Protein AF-A0A3B9H598-F1 (afdb_monomer_lite)

Radius of gyration: 18.14 Å; chains: 1; bounding box: 40×31×47 Å

Sequence (192 aa):
MNNDGSGLLKYKLNLSKSKTKLSSIMLMDSIRGFAVPDQDEIHEKLVDLKLHLQDQEGLSDVVVKENWGEYIFEVSLHFDNIESVNHGFESVMSKDQFAKGLFFTPFESSGDRFVRNYVHQDYSSIQGWDRNFTEVFSDSKFTAVYKFGRLVDSQTNPKYLISKNRKAVMFKSSFLDLIKKEATLQNSIVLQ

Foldseek 3Di:
DEPQQKDKDKDKDFPLVCLVVVVVLLVDQDDPPHGDDHPVRVVVVVVVLQVLLCPQPQKHDWDWDADNVRRMIMTMIIGSHVVSVLVSLCSVQVVDPVSNVVRDRQWDDDDQKIKGDDDQDQCVVVCVVDPPVCVSQVPAKDKDKDFYNFAWDDKDDPQWDQDPRRRMIMHMDRVVCSNVVVDTPTMMTGTD

Secondary structure (DSSP, 8-state):
--TTS-EEEEEEEE-GGGHHHHHHHTTSSEETTEEPP-HHHHHHHHHHHHHHHHTSTTEEEEEEEEETTTTEEEEEEEESSHHHHHHHHHHHHTTSHHHHHH----EEEETTEEEE--PPP--HHHHTT-TTHHHHHTT-EEEEEEE-SSPEEEES-TTSEEPTTSSEEEEEEEHHHHHTTS----EEEEE-

Structure (mmCIF, N/CA/C/O backbone):
data_AF-A0A3B9H598-F1
#
_entry.id   AF-A0A3B9H598-F1
#
loop_
_atom_site.group_PDB
_atom_site.id
_atom_site.type_symbol
_atom_site.label_atom_id
_atom_site.label_alt_id
_atom_site.label_comp_id
_atom_site.label_asym_id
_atom_site.label_entity_id
_atom_site.label_seq_id
_atom_site.pdbx_PDB_ins_code
_atom_site.Cartn_x
_atom_site.Cartn_y
_atom_site.Cartn_z
_atom_site.occupancy
_atom_site.B_iso_or_equiv
_atom_site.auth_seq_id
_atom_site.auth_comp_id
_atom_site.auth_asym_id
_atom_site.auth_atom_id
_atom_site.pdbx_PDB_model_num
ATOM 1 N N . MET A 1 1 ? 4.062 -7.390 -11.281 1.00 94.25 1 MET A N 1
ATOM 2 C CA . MET A 1 1 ? 3.741 -6.999 -12.657 1.00 94.25 1 MET A CA 1
ATOM 3 C C . MET A 1 1 ? 4.400 -7.989 -13.594 1.00 94.25 1 MET A C 1
ATOM 5 O O . MET A 1 1 ? 5.609 -8.213 -13.504 1.00 94.25 1 MET A O 1
ATOM 9 N N . ASN A 1 2 ? 3.579 -8.646 -14.390 1.00 96.62 2 ASN A N 1
ATOM 10 C CA . ASN A 1 2 ? 3.959 -9.545 -15.461 1.00 96.62 2 ASN A CA 1
ATOM 11 C C . ASN A 1 2 ? 4.416 -8.727 -16.678 1.00 96.62 2 ASN A C 1
ATOM 13 O O . ASN A 1 2 ? 4.362 -7.497 -16.672 1.00 96.62 2 ASN A O 1
ATOM 17 N N . ASN A 1 3 ? 4.913 -9.407 -17.709 1.00 94.50 3 ASN A N 1
ATOM 18 C CA . ASN A 1 3 ? 5.444 -8.738 -18.900 1.00 94.50 3 ASN A CA 1
ATOM 19 C C . ASN A 1 3 ? 4.344 -8.128 -19.782 1.00 94.50 3 ASN A C 1
ATOM 21 O O . ASN A 1 3 ? 4.633 -7.228 -20.560 1.00 94.50 3 ASN A O 1
ATOM 25 N N . ASP A 1 4 ? 3.111 -8.614 -19.651 1.00 94.56 4 ASP A N 1
ATOM 26 C CA . ASP A 1 4 ? 1.913 -8.098 -20.323 1.00 94.56 4 ASP A CA 1
ATOM 27 C C . ASP A 1 4 ? 1.277 -6.900 -19.593 1.00 94.56 4 ASP A C 1
ATOM 29 O O . ASP A 1 4 ? 0.272 -6.373 -20.051 1.00 94.56 4 ASP A O 1
ATOM 33 N N . GLY A 1 5 ? 1.860 -6.458 -18.472 1.00 94.75 5 GLY A N 1
ATOM 34 C CA . GLY A 1 5 ? 1.334 -5.371 -17.643 1.00 94.75 5 GLY A CA 1
ATOM 35 C C . GLY A 1 5 ? 0.426 -5.831 -16.501 1.00 94.75 5 GLY A C 1
ATOM 36 O O . GLY A 1 5 ? 0.268 -5.082 -15.537 1.00 94.75 5 GLY A O 1
ATOM 37 N N . SER A 1 6 ? -0.068 -7.070 -16.528 1.00 98.06 6 SER A N 1
ATOM 38 C CA . SER A 1 6 ? -0.966 -7.603 -15.498 1.00 98.06 6 SER A CA 1
ATOM 39 C C . SER A 1 6 ? -0.250 -7.883 -14.177 1.00 98.06 6 SER A C 1
ATOM 41 O O . SER A 1 6 ? 0.985 -7.860 -14.065 1.00 98.06 6 SER A O 1
ATOM 43 N N . GLY A 1 7 ? -0.994 -8.185 -13.119 1.00 98.19 7 GLY A N 1
ATOM 44 C CA . GLY A 1 7 ? -0.381 -8.612 -11.873 1.00 98.19 7 GLY A CA 1
ATOM 45 C C . GLY A 1 7 ? -1.331 -8.778 -10.703 1.00 98.19 7 GLY A C 1
ATOM 46 O O . GLY A 1 7 ? -2.535 -8.919 -10.850 1.00 98.19 7 GLY A O 1
ATOM 47 N N . LEU A 1 8 ? -0.727 -8.798 -9.515 1.00 98.44 8 LEU A N 1
ATOM 48 C CA . LEU A 1 8 ? -1.396 -8.967 -8.233 1.00 98.44 8 LEU A CA 1
ATOM 49 C C . LEU A 1 8 ? -0.945 -7.850 -7.298 1.00 98.44 8 LEU A C 1
ATOM 51 O O . LEU A 1 8 ? 0.251 -7.720 -7.009 1.00 98.44 8 LEU A O 1
ATOM 55 N N . LEU A 1 9 ? -1.902 -7.071 -6.807 1.00 98.38 9 LEU A N 1
ATOM 56 C CA . LEU A 1 9 ? -1.697 -6.103 -5.740 1.00 98.38 9 LEU A CA 1
ATOM 57 C C . LEU A 1 9 ? -2.041 -6.757 -4.401 1.00 98.38 9 LEU A C 1
ATOM 59 O O . LEU A 1 9 ? -3.025 -7.484 -4.284 1.00 98.38 9 LEU A O 1
ATOM 63 N N . LYS A 1 10 ? -1.229 -6.486 -3.376 1.00 98.44 10 LYS A N 1
ATOM 64 C CA . LYS A 1 10 ? -1.532 -6.840 -1.986 1.00 98.44 10 LYS A CA 1
ATOM 65 C C . LYS A 1 10 ? -1.263 -5.646 -1.089 1.00 98.44 10 LYS A C 1
ATOM 67 O O . LYS A 1 10 ? -0.136 -5.152 -1.045 1.00 98.44 10 LYS A O 1
ATOM 72 N N . TYR A 1 11 ? -2.279 -5.232 -0.353 1.00 97.62 11 TYR A N 1
ATOM 73 C CA . TYR A 1 11 ? -2.187 -4.253 0.712 1.00 97.62 11 TYR A CA 1
ATOM 74 C C . TYR A 1 11 ? -2.444 -4.938 2.050 1.00 97.62 11 TYR A C 1
ATOM 76 O O . TYR A 1 11 ? -3.313 -5.800 2.161 1.00 97.62 11 TYR A O 1
ATOM 84 N N . LYS A 1 12 ? -1.670 -4.561 3.064 1.00 98.25 12 LYS A N 1
ATOM 85 C CA . LYS A 1 12 ? -1.791 -5.099 4.414 1.00 98.25 12 LYS A CA 1
ATOM 86 C C . LYS A 1 12 ? -1.661 -3.975 5.424 1.00 98.25 12 LYS A C 1
ATOM 88 O O . LYS A 1 12 ? -0.610 -3.339 5.505 1.00 98.25 12 LYS A O 1
ATOM 93 N N . LEU A 1 13 ? -2.691 -3.818 6.241 1.00 97.31 13 LEU A N 1
ATOM 94 C CA . LEU A 1 13 ? -2.680 -2.994 7.434 1.00 97.31 13 LEU A CA 1
ATOM 95 C C . LEU A 1 13 ? -2.476 -3.908 8.643 1.00 97.31 13 LEU A C 1
ATOM 97 O O . LEU A 1 13 ? -3.298 -4.773 8.932 1.00 97.31 13 LEU A O 1
ATOM 101 N N . ASN A 1 14 ? -1.345 -3.747 9.327 1.00 97.19 14 ASN A N 1
ATOM 102 C CA . ASN A 1 14 ? -1.029 -4.515 10.524 1.00 97.19 14 ASN A CA 1
ATOM 103 C C . ASN A 1 14 ? -1.032 -3.592 11.741 1.00 97.19 14 ASN A C 1
ATOM 105 O O . ASN A 1 14 ? -0.112 -2.789 11.905 1.00 97.19 14 ASN A O 1
ATOM 109 N N . LEU A 1 15 ? -2.046 -3.741 12.589 1.00 95.88 15 LEU A N 1
ATOM 110 C CA . LEU A 1 15 ? -2.222 -2.963 13.811 1.00 95.88 15 LEU A CA 1
ATOM 111 C C . LEU A 1 15 ? -1.942 -3.794 15.069 1.00 95.88 15 LEU A C 1
ATOM 113 O O . LEU A 1 15 ? -2.275 -3.358 16.169 1.00 95.88 15 LEU A O 1
ATOM 117 N N . SER A 1 16 ? -1.310 -4.966 14.944 1.00 95.31 16 SER A N 1
ATOM 118 C CA . SER A 1 16 ? -1.154 -5.911 16.056 1.00 95.31 16 SER A CA 1
ATOM 119 C C . SER A 1 16 ? -0.414 -5.331 17.266 1.00 95.31 16 SER A C 1
ATOM 121 O O . SER A 1 16 ? -0.730 -5.666 18.404 1.00 95.31 16 SER A O 1
ATOM 123 N N . LYS A 1 17 ? 0.515 -4.386 17.053 1.00 93.50 17 LYS A N 1
ATOM 124 C CA . LYS A 1 17 ? 1.180 -3.641 18.139 1.00 93.50 17 LYS A CA 1
ATOM 125 C C . LYS A 1 17 ? 0.210 -2.814 18.992 1.00 93.50 17 LYS A C 1
ATOM 127 O O . LYS A 1 17 ? 0.478 -2.589 20.166 1.00 93.50 17 LYS A O 1
ATOM 132 N N . SER A 1 18 ? -0.905 -2.384 18.412 1.00 92.38 18 SER A N 1
ATOM 133 C CA . SER A 1 18 ? -1.946 -1.590 19.065 1.00 92.38 18 SER A CA 1
ATOM 134 C C . SER A 1 18 ? -3.138 -2.439 19.515 1.00 92.38 18 SER A C 1
ATOM 136 O O . SER A 1 18 ? -4.110 -1.869 20.005 1.00 92.38 18 SER A O 1
ATOM 138 N N . LYS A 1 19 ? -3.074 -3.776 19.389 1.00 94.56 19 LYS A N 1
ATOM 139 C CA . LYS A 1 19 ? -4.175 -4.718 19.663 1.00 94.56 19 LYS A CA 1
ATOM 140 C C . LYS A 1 19 ? -4.882 -4.432 20.986 1.00 94.56 19 LYS A C 1
ATOM 142 O O . LYS A 1 19 ? -6.069 -4.150 20.975 1.00 94.56 19 LYS A O 1
ATOM 147 N N . THR A 1 20 ? -4.156 -4.414 22.107 1.00 94.19 20 THR A N 1
ATOM 148 C CA . THR A 1 20 ? -4.752 -4.178 23.435 1.00 94.19 20 THR A CA 1
ATOM 149 C C . THR A 1 20 ? -5.486 -2.839 23.509 1.00 94.19 20 THR A C 1
ATOM 151 O O . THR A 1 20 ? -6.605 -2.778 24.008 1.00 94.19 20 THR A O 1
ATOM 154 N N . LYS A 1 21 ? -4.885 -1.769 22.969 1.00 92.19 21 LYS A N 1
ATOM 155 C CA . LYS A 1 21 ? -5.488 -0.429 22.960 1.00 92.19 21 LYS A CA 1
ATOM 156 C C . LYS A 1 21 ? -6.739 -0.387 22.080 1.00 92.19 21 LYS A C 1
ATOM 158 O O . LYS A 1 21 ? -7.742 0.181 22.494 1.00 92.19 21 LYS A O 1
ATOM 163 N N . LEU A 1 22 ? -6.688 -0.993 20.894 1.00 93.44 22 LEU A N 1
ATOM 164 C CA . LEU A 1 22 ? -7.825 -1.062 19.976 1.00 93.44 22 LEU A CA 1
ATOM 165 C C . LEU A 1 22 ? -8.963 -1.893 20.564 1.00 93.44 22 LEU A C 1
ATOM 167 O O . LEU A 1 22 ? -10.102 -1.453 20.510 1.00 93.44 22 LEU A O 1
ATOM 171 N N . SER A 1 23 ? -8.669 -3.024 21.207 1.00 94.50 23 SER A N 1
ATOM 172 C CA . SER A 1 23 ? -9.680 -3.824 21.903 1.00 94.50 23 SER A CA 1
ATOM 173 C C . SER A 1 23 ? -10.386 -3.040 23.001 1.00 94.50 23 SER A C 1
ATOM 175 O O . SER A 1 23 ? -11.600 -3.133 23.109 1.00 94.50 23 SER A O 1
ATOM 177 N N . SER A 1 24 ? -9.667 -2.221 23.775 1.00 94.31 24 SER A N 1
ATOM 178 C CA . SER A 1 24 ? -10.310 -1.335 24.751 1.00 94.31 24 SER A CA 1
ATOM 179 C C . SER A 1 24 ? -11.176 -0.258 24.097 1.00 94.31 24 SER A C 1
ATOM 181 O O . SER A 1 24 ? -12.233 0.050 24.632 1.00 94.31 24 SER A O 1
ATOM 183 N N . ILE A 1 25 ? -10.752 0.308 22.961 1.00 93.19 25 ILE A N 1
ATOM 184 C CA . ILE A 1 25 ? -11.527 1.326 22.232 1.00 93.19 25 ILE A CA 1
ATOM 185 C C . ILE A 1 25 ? -12.817 0.728 21.661 1.00 93.19 25 ILE A C 1
ATOM 187 O O . ILE A 1 25 ? -13.861 1.342 21.819 1.00 93.19 25 ILE A O 1
ATOM 191 N N . MET A 1 26 ? -12.771 -0.477 21.083 1.00 94.50 26 MET A N 1
ATOM 192 C CA . MET A 1 26 ? -13.945 -1.166 20.515 1.00 94.50 26 MET A CA 1
ATOM 193 C C . MET A 1 26 ? -15.032 -1.516 21.551 1.00 94.50 26 MET A C 1
ATOM 195 O O . MET A 1 26 ? -16.122 -1.916 21.167 1.00 94.50 26 MET A O 1
ATOM 199 N N . LEU A 1 27 ? -14.739 -1.409 22.854 1.00 94.19 27 LEU A N 1
ATOM 200 C CA . LEU A 1 27 ? -15.717 -1.588 23.938 1.00 94.19 27 LEU A CA 1
ATOM 201 C C . LEU A 1 27 ? -16.389 -0.271 24.364 1.00 94.19 27 LEU A C 1
ATOM 203 O O . LEU A 1 27 ? -17.232 -0.284 25.258 1.00 94.19 27 LEU A O 1
ATOM 207 N N . MET A 1 28 ? -15.963 0.866 23.812 1.00 95.31 28 MET A N 1
ATOM 208 C CA . MET A 1 28 ? -16.491 2.187 24.146 1.00 95.31 28 MET A CA 1
ATOM 209 C C . MET A 1 28 ? -17.555 2.595 23.133 1.00 95.31 28 MET A C 1
ATOM 211 O O . MET A 1 28 ? -17.357 2.394 21.944 1.00 95.31 28 MET A O 1
ATOM 215 N N . ASP A 1 29 ? -18.606 3.284 23.577 1.00 93.12 29 ASP A N 1
ATOM 216 C CA . ASP A 1 29 ? -19.597 3.857 22.651 1.00 93.12 29 ASP A CA 1
ATOM 217 C C . ASP A 1 29 ? -19.014 5.037 21.851 1.00 93.12 29 ASP A C 1
ATOM 219 O O . ASP A 1 29 ? -19.366 5.280 20.698 1.00 93.12 29 ASP A O 1
ATOM 223 N N . SER A 1 30 ? -18.120 5.818 22.471 1.00 92.56 30 SER A N 1
ATOM 224 C CA . SER A 1 30 ? -17.495 6.975 21.829 1.00 92.56 30 SER A CA 1
ATOM 225 C C . SER A 1 30 ? -16.106 7.298 22.378 1.00 92.56 30 SER A C 1
ATOM 227 O O . SER A 1 30 ? -15.784 7.040 23.539 1.00 92.56 30 SER A O 1
ATOM 229 N N . ILE A 1 31 ? -15.286 7.936 21.543 1.00 87.38 31 ILE A N 1
ATOM 230 C CA . ILE A 1 31 ? -13.983 8.489 21.903 1.00 87.38 31 ILE A CA 1
ATOM 231 C C . ILE A 1 31 ? -13.889 9.938 21.418 1.00 87.38 31 ILE A C 1
ATOM 233 O O . ILE A 1 31 ? -14.047 10.235 20.238 1.00 87.38 31 ILE A O 1
ATOM 237 N N . ARG A 1 32 ? -13.644 10.875 22.346 1.00 83.00 32 ARG A N 1
ATOM 238 C CA . ARG A 1 32 ? -13.538 12.324 22.059 1.00 83.00 32 ARG A CA 1
ATOM 239 C C . ARG A 1 32 ? -14.736 12.890 21.267 1.00 83.00 32 ARG A C 1
ATOM 241 O O . ARG A 1 32 ? -14.561 13.783 20.447 1.00 83.00 32 ARG A O 1
ATOM 248 N N . GLY A 1 33 ? -15.941 12.380 21.534 1.00 83.06 33 GLY A N 1
ATOM 249 C CA . GLY A 1 33 ? -17.181 12.823 20.885 1.00 83.06 33 GLY A CA 1
ATOM 250 C C . GLY A 1 33 ? -17.485 12.159 19.538 1.00 83.06 33 GLY A C 1
ATOM 251 O O . GLY A 1 33 ? -18.504 12.483 18.939 1.00 83.06 33 GLY A O 1
ATOM 252 N N . PHE A 1 34 ? -16.648 11.225 19.078 1.00 86.44 34 PHE A N 1
ATOM 253 C CA . PHE A 1 34 ? -16.900 10.414 17.886 1.00 86.44 34 PHE A CA 1
ATOM 254 C C . PHE A 1 34 ? -17.363 9.020 18.295 1.00 86.44 34 PHE A C 1
ATOM 256 O O . PHE A 1 34 ? -16.737 8.411 19.163 1.00 86.44 34 PHE A O 1
ATOM 263 N N . ALA A 1 35 ? -18.437 8.522 17.681 1.00 94.06 35 ALA A N 1
ATOM 264 C CA . ALA A 1 35 ? -18.885 7.148 17.876 1.00 94.06 35 ALA A CA 1
ATOM 265 C C . ALA A 1 35 ? -17.782 6.171 17.446 1.00 94.06 35 ALA A C 1
ATOM 267 O O . ALA A 1 35 ? -17.123 6.389 16.424 1.00 94.06 35 ALA A O 1
ATOM 268 N N . VAL A 1 36 ? -17.554 5.131 18.246 1.00 95.31 36 VAL A N 1
ATOM 269 C CA . VAL A 1 36 ? -16.655 4.045 17.851 1.00 95.31 36 VAL A CA 1
ATOM 270 C C . VAL A 1 36 ? -17.471 3.068 17.011 1.00 95.31 36 VAL A C 1
ATOM 272 O O . VAL A 1 36 ? -18.484 2.585 17.512 1.00 95.31 36 VAL A O 1
ATOM 275 N N . PRO A 1 37 ? -17.064 2.783 15.764 1.00 95.38 37 PRO A N 1
ATOM 276 C CA . PRO A 1 37 ? -17.783 1.821 14.950 1.00 95.38 37 PRO A CA 1
ATOM 277 C C . PRO A 1 37 ? -17.608 0.412 15.513 1.00 95.38 37 PRO A C 1
ATOM 279 O O . PRO A 1 37 ? -16.525 0.067 16.002 1.00 95.38 37 PRO A O 1
ATOM 282 N N . ASP A 1 38 ? -18.644 -0.409 15.414 1.00 95.19 38 ASP A N 1
ATOM 283 C CA . ASP A 1 38 ? -18.552 -1.822 15.767 1.00 95.19 38 ASP A CA 1
ATOM 284 C C . ASP A 1 38 ? -17.889 -2.662 14.651 1.00 95.19 38 ASP A C 1
ATOM 286 O O . ASP A 1 38 ? -17.442 -2.156 13.614 1.00 95.19 38 ASP A O 1
ATOM 290 N N . GLN A 1 39 ? -17.716 -3.965 14.899 1.00 95.56 39 GLN A N 1
ATOM 291 C CA . GLN A 1 39 ? -17.078 -4.854 13.920 1.00 95.56 39 GLN A CA 1
ATOM 292 C C . GLN A 1 39 ? -17.932 -5.050 12.666 1.00 95.56 39 GLN A C 1
ATOM 294 O O . GLN A 1 39 ? -17.357 -5.175 11.585 1.00 95.56 39 GLN A O 1
ATOM 299 N N . ASP A 1 40 ? -19.259 -5.056 12.799 1.00 96.56 40 ASP A N 1
ATOM 300 C CA . ASP A 1 40 ? -20.180 -5.265 11.685 1.00 96.56 40 ASP A CA 1
ATOM 301 C C . ASP A 1 40 ? -20.183 -4.028 10.778 1.00 96.56 40 ASP A C 1
ATOM 303 O O . ASP A 1 40 ? -20.035 -4.158 9.565 1.00 96.56 40 ASP A O 1
ATOM 307 N N . GLU A 1 41 ? -20.191 -2.821 11.348 1.00 96.81 41 GLU A N 1
ATOM 308 C CA . GLU A 1 41 ? -20.065 -1.566 10.601 1.00 96.81 41 GLU A CA 1
ATOM 309 C C . GLU A 1 41 ? -18.749 -1.497 9.808 1.00 96.81 41 GLU A C 1
ATOM 311 O O . GLU A 1 41 ? -18.724 -1.087 8.643 1.00 96.81 41 GLU A O 1
ATOM 316 N N . ILE A 1 42 ? -17.626 -1.908 10.411 1.00 96.56 42 ILE A N 1
ATOM 317 C CA . ILE A 1 42 ? -16.333 -1.957 9.709 1.00 96.56 42 ILE A CA 1
ATOM 318 C C . ILE A 1 42 ? -16.344 -3.049 8.631 1.00 96.56 42 ILE A C 1
ATOM 320 O O . ILE A 1 42 ? -15.834 -2.819 7.529 1.00 96.56 42 ILE A O 1
ATOM 324 N N . HIS A 1 43 ? -16.916 -4.218 8.926 1.00 97.50 43 HIS A N 1
ATOM 325 C CA . HIS A 1 43 ? -17.047 -5.315 7.972 1.00 97.50 43 HIS A CA 1
ATOM 326 C C . HIS A 1 43 ? -17.858 -4.886 6.744 1.00 97.50 43 HIS A C 1
ATOM 328 O O . HIS A 1 43 ? -17.405 -5.076 5.615 1.00 97.50 43 HIS A O 1
ATOM 334 N N . GLU A 1 44 ? -18.996 -4.219 6.936 1.00 97.81 44 GLU A N 1
ATOM 335 C CA . GLU A 1 44 ? -19.817 -3.677 5.851 1.00 97.81 44 GLU A CA 1
ATOM 336 C C . GLU A 1 44 ? -19.020 -2.707 4.969 1.00 97.81 44 GLU A C 1
ATOM 338 O O . GLU A 1 44 ? -19.029 -2.832 3.744 1.00 97.81 44 GLU A O 1
ATOM 343 N N . LYS A 1 45 ? -18.220 -1.807 5.560 1.00 95.81 45 LYS A N 1
ATOM 344 C CA . LYS A 1 45 ? -17.336 -0.911 4.787 1.00 95.81 45 LYS A CA 1
ATOM 345 C C . LYS A 1 45 ? -16.279 -1.663 3.981 1.00 95.81 45 LYS A C 1
ATOM 347 O O . LYS A 1 45 ? -15.920 -1.237 2.880 1.00 95.81 45 LYS A O 1
ATOM 352 N N . LEU A 1 46 ? -15.758 -2.765 4.512 1.00 97.00 46 LEU A N 1
ATOM 353 C CA . LEU A 1 46 ? -14.794 -3.617 3.819 1.00 97.00 46 LEU A CA 1
ATOM 354 C C . LEU A 1 46 ? -15.445 -4.428 2.689 1.00 97.00 46 LEU A C 1
ATOM 356 O O . LEU A 1 46 ? -14.831 -4.601 1.631 1.00 97.00 46 LEU A O 1
ATOM 360 N N . VAL A 1 47 ? -16.690 -4.873 2.868 1.00 97.50 47 VAL A N 1
ATOM 361 C CA . VAL A 1 47 ? -17.504 -5.497 1.815 1.00 97.50 47 VAL A CA 1
ATOM 362 C C . VAL A 1 47 ? -17.810 -4.489 0.708 1.00 97.50 47 VAL A C 1
ATOM 364 O O . VAL A 1 47 ? -17.588 -4.798 -0.464 1.00 97.50 47 VAL A O 1
ATOM 367 N N . ASP A 1 48 ? -18.213 -3.268 1.054 1.00 96.50 48 ASP A N 1
ATOM 368 C CA . ASP A 1 48 ? -18.443 -2.180 0.099 1.00 96.50 48 ASP A CA 1
ATOM 369 C C . ASP A 1 48 ? -17.181 -1.854 -0.706 1.00 96.50 48 ASP A C 1
ATOM 371 O O . ASP A 1 48 ? -17.236 -1.678 -1.926 1.00 96.50 48 ASP A O 1
ATOM 375 N N . LEU A 1 49 ? -16.023 -1.792 -0.036 1.00 96.56 49 LEU A N 1
ATOM 376 C CA . LEU A 1 49 ? -14.726 -1.612 -0.686 1.00 96.56 49 LEU A CA 1
ATOM 377 C C . LEU A 1 49 ? -14.446 -2.746 -1.678 1.00 96.56 49 LEU A C 1
ATOM 379 O O . LEU A 1 49 ? -14.057 -2.478 -2.816 1.00 96.56 49 LEU A O 1
ATOM 383 N N . LYS A 1 50 ? -14.649 -4.002 -1.258 1.00 97.94 50 LYS A N 1
ATOM 384 C CA . LYS A 1 50 ? -14.442 -5.184 -2.102 1.00 97.94 50 LYS A CA 1
ATOM 385 C C . LYS A 1 50 ? -15.303 -5.118 -3.358 1.00 97.94 50 LYS A C 1
ATOM 387 O O . LYS A 1 50 ? -14.767 -5.236 -4.457 1.00 97.94 50 LYS A O 1
ATOM 392 N N . LEU A 1 51 ? -16.613 -4.943 -3.191 1.00 97.69 51 LEU A N 1
ATOM 393 C CA . LEU A 1 51 ? -17.570 -4.915 -4.296 1.00 97.69 51 LEU A CA 1
ATOM 394 C C . LEU A 1 51 ? -17.268 -3.764 -5.252 1.00 97.69 51 LEU A C 1
ATOM 396 O O . LEU A 1 51 ? -17.272 -3.957 -6.462 1.00 97.69 51 LEU A O 1
ATOM 400 N N . HIS A 1 52 ? -16.930 -2.592 -4.716 1.00 97.19 52 HIS A N 1
ATOM 401 C CA . HIS A 1 52 ? -16.600 -1.439 -5.539 1.00 97.19 52 HIS A CA 1
ATOM 402 C C . HIS A 1 52 ? -15.344 -1.647 -6.385 1.00 97.19 52 HIS A C 1
ATOM 404 O O . HIS A 1 52 ? -15.361 -1.332 -7.570 1.00 97.19 52 HIS A O 1
ATOM 410 N N . LEU A 1 53 ? -14.271 -2.184 -5.793 1.00 97.94 53 LEU A N 1
ATOM 411 C CA . LEU A 1 53 ? -13.044 -2.500 -6.525 1.00 97.94 53 LEU A CA 1
ATOM 412 C C . LEU A 1 53 ? -13.267 -3.604 -7.560 1.00 97.94 53 LEU A C 1
ATOM 414 O O . LEU A 1 53 ? -12.658 -3.563 -8.620 1.00 97.94 53 LEU A O 1
ATOM 418 N N . GLN A 1 54 ? -14.129 -4.577 -7.262 1.00 97.19 54 GLN A N 1
ATOM 419 C CA . GLN A 1 54 ? -14.444 -5.678 -8.172 1.00 97.19 54 GLN A CA 1
ATOM 420 C C . GLN A 1 54 ? -15.270 -5.225 -9.389 1.00 97.19 54 GLN A C 1
ATOM 422 O O . GLN A 1 54 ? -15.244 -5.890 -10.417 1.00 97.19 54 GLN A O 1
ATOM 427 N N . ASP A 1 55 ? -15.984 -4.106 -9.272 1.00 97.25 55 ASP A N 1
ATOM 428 C CA . ASP A 1 55 ? -16.743 -3.480 -10.361 1.00 97.25 55 ASP A CA 1
ATOM 429 C C . ASP A 1 55 ? -15.869 -2.591 -11.270 1.00 97.25 55 ASP A C 1
ATOM 431 O O . ASP A 1 55 ? -16.313 -2.151 -12.327 1.00 97.25 55 ASP A O 1
ATOM 435 N N . GLN A 1 56 ? -14.618 -2.305 -10.882 1.00 98.06 56 GLN A N 1
ATOM 436 C CA . GLN A 1 56 ? -13.719 -1.496 -11.707 1.00 98.06 56 GLN A CA 1
ATOM 437 C C . GLN A 1 56 ? -13.163 -2.307 -12.879 1.00 98.06 56 GLN A C 1
ATOM 439 O O . GLN A 1 56 ? -12.647 -3.411 -12.704 1.00 98.06 56 GLN A O 1
ATOM 444 N N . GLU A 1 57 ? -13.203 -1.716 -14.073 1.00 98.00 57 GLU A N 1
ATOM 445 C CA . GLU A 1 57 ? -12.612 -2.310 -15.270 1.00 98.00 57 GLU A CA 1
ATOM 446 C C . GLU A 1 57 ? -11.120 -2.611 -15.059 1.00 98.00 57 GLU A C 1
ATOM 448 O O . GLU A 1 57 ? -10.370 -1.815 -14.489 1.00 98.00 57 GLU A O 1
ATOM 453 N N . GLY A 1 58 ? -10.697 -3.795 -15.503 1.00 98.25 58 GLY A N 1
ATOM 454 C CA . GLY A 1 58 ? -9.321 -4.259 -15.371 1.00 98.25 58 GLY A CA 1
ATOM 455 C C . GLY A 1 58 ? -8.923 -4.709 -13.964 1.00 98.25 58 GLY A C 1
ATOM 456 O O . GLY A 1 58 ? -7.759 -5.062 -13.777 1.00 98.25 58 GLY A O 1
ATOM 457 N N . LEU A 1 59 ? -9.836 -4.718 -12.979 1.00 98.69 59 LEU A N 1
ATOM 458 C CA . LEU A 1 59 ? -9.627 -5.312 -11.654 1.00 98.69 59 LEU A CA 1
ATOM 459 C C . LEU A 1 59 ? -10.469 -6.582 -11.484 1.00 98.69 59 LEU A C 1
ATOM 461 O O . LEU A 1 59 ? -11.617 -6.661 -11.910 1.00 98.69 59 LEU A O 1
ATOM 465 N N . SER A 1 60 ? -9.906 -7.597 -10.834 1.00 98.50 60 SER A N 1
ATOM 466 C CA . SER A 1 60 ? -10.592 -8.872 -10.599 1.00 98.50 60 SER A CA 1
ATOM 467 C C . SER A 1 60 ? -10.092 -9.569 -9.333 1.00 98.50 60 SER A C 1
ATOM 469 O O . SER A 1 60 ? -9.134 -9.127 -8.692 1.00 98.50 60 SER A O 1
ATOM 471 N N . ASP A 1 61 ? -10.773 -10.648 -8.932 1.00 98.25 61 ASP A N 1
ATOM 472 C CA . ASP A 1 61 ? -10.420 -11.485 -7.775 1.00 98.25 61 ASP A CA 1
ATOM 473 C C . ASP A 1 61 ? -10.126 -10.689 -6.494 1.00 98.25 61 ASP A C 1
ATOM 475 O O . ASP A 1 61 ? -9.155 -10.949 -5.773 1.00 98.25 61 ASP A O 1
ATOM 479 N N . VAL A 1 62 ? -10.962 -9.688 -6.205 1.00 98.56 62 VAL A N 1
ATOM 480 C CA . VAL A 1 62 ? -10.793 -8.862 -5.011 1.00 98.56 62 VAL A CA 1
ATOM 481 C C . VAL A 1 62 ? -11.100 -9.701 -3.772 1.00 98.56 62 VAL A C 1
ATOM 483 O O . VAL A 1 62 ? -12.200 -10.224 -3.589 1.00 98.56 62 VAL A O 1
ATOM 486 N N . VAL A 1 63 ? -10.119 -9.821 -2.885 1.00 98.50 63 VAL A N 1
ATOM 487 C CA . VAL A 1 63 ? -10.218 -10.556 -1.624 1.00 98.50 63 VAL A CA 1
ATOM 488 C C . VAL A 1 63 ? -9.879 -9.615 -0.485 1.00 98.50 63 VAL A C 1
ATOM 490 O O . VAL A 1 63 ? -8.809 -9.008 -0.471 1.00 98.50 63 VAL A O 1
ATOM 493 N N . VAL A 1 64 ? -10.772 -9.560 0.499 1.00 98.44 64 VAL A N 1
ATOM 494 C CA . VAL A 1 64 ? -10.528 -8.911 1.784 1.00 98.44 64 VAL A CA 1
ATOM 495 C C . VAL A 1 64 ? -10.380 -9.989 2.850 1.00 98.44 64 VAL A C 1
ATOM 497 O O . VAL A 1 64 ? -11.136 -10.961 2.866 1.00 98.44 64 VAL A O 1
ATOM 500 N N . LYS A 1 65 ? -9.372 -9.848 3.710 1.00 98.38 65 LYS A N 1
ATOM 501 C CA . LYS A 1 65 ? -9.167 -10.701 4.881 1.00 98.38 65 LYS A CA 1
ATOM 502 C C . LYS A 1 65 ? -9.173 -9.854 6.131 1.00 98.38 65 LYS A C 1
ATOM 504 O O . LYS A 1 65 ? -8.432 -8.877 6.224 1.00 98.38 65 LYS A O 1
ATOM 509 N N . GLU A 1 66 ? -9.943 -10.306 7.103 1.00 98.19 66 GLU A N 1
ATOM 510 C CA . GLU A 1 66 ? -10.097 -9.663 8.396 1.00 98.19 66 GLU A CA 1
ATOM 511 C C . GLU A 1 66 ? -9.614 -10.624 9.473 1.00 98.19 66 GLU A C 1
ATOM 513 O O . GLU A 1 66 ? -10.119 -11.738 9.615 1.00 98.19 66 GLU A O 1
ATOM 518 N N . ASN A 1 67 ? -8.603 -10.211 10.227 1.00 97.62 67 ASN A N 1
ATOM 519 C CA . ASN A 1 67 ? -8.169 -10.914 11.420 1.00 97.62 67 ASN A CA 1
ATOM 520 C C . ASN A 1 67 ? -8.373 -9.993 12.618 1.00 97.62 67 ASN A C 1
ATOM 522 O O . ASN A 1 67 ? -7.446 -9.309 13.051 1.00 97.62 67 ASN A O 1
ATOM 526 N N . TRP A 1 68 ? -9.594 -10.000 13.147 1.00 95.38 68 TRP A N 1
ATOM 527 C CA . TRP A 1 68 ? -9.995 -9.251 14.338 1.00 95.38 68 TRP A CA 1
ATOM 528 C C . TRP A 1 68 ? -9.223 -9.660 15.594 1.00 95.38 68 TRP A C 1
ATOM 530 O O . TRP A 1 68 ? -8.959 -8.829 16.457 1.00 95.38 68 TRP A O 1
ATOM 540 N N . GLY A 1 69 ? -8.787 -10.920 15.667 1.00 95.19 69 GLY A N 1
ATOM 541 C CA . GLY A 1 69 ? -7.954 -11.405 16.764 1.00 95.19 69 GLY A CA 1
ATOM 542 C C . GLY A 1 69 ? -6.592 -10.715 16.812 1.00 95.19 69 GLY A C 1
ATOM 543 O O . GLY A 1 69 ? -6.102 -10.415 17.894 1.00 95.19 69 GLY A O 1
ATOM 544 N N . GLU A 1 70 ? -5.987 -10.418 15.663 1.00 96.38 70 GLU A N 1
ATOM 545 C CA . GLU A 1 70 ? -4.658 -9.795 15.570 1.00 96.38 70 GLU A CA 1
ATOM 546 C C .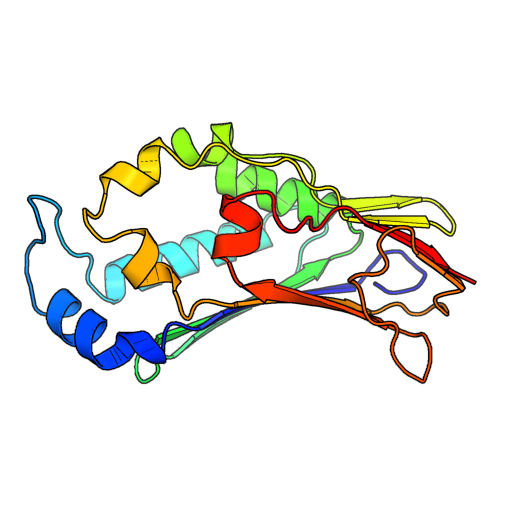 GLU A 1 70 ? -4.679 -8.345 15.062 1.00 96.38 70 GLU A C 1
ATOM 548 O O . GLU A 1 70 ? -3.622 -7.725 14.948 1.00 96.38 70 GLU A O 1
ATOM 553 N N . TYR A 1 71 ? -5.861 -7.795 14.768 1.00 96.69 71 TYR A N 1
ATOM 554 C CA . TYR A 1 71 ? -6.060 -6.519 14.069 1.00 96.69 71 TYR A CA 1
ATOM 555 C C . TYR A 1 71 ? -5.193 -6.407 12.804 1.00 96.69 71 TYR A C 1
ATOM 557 O O . TYR A 1 71 ? -4.442 -5.445 12.601 1.00 96.69 71 TYR A O 1
ATOM 565 N N . ILE A 1 72 ? -5.267 -7.436 11.957 1.00 98.00 72 ILE A N 1
ATOM 566 C CA . ILE A 1 72 ? -4.589 -7.480 10.658 1.00 98.00 72 ILE A CA 1
ATOM 567 C C . ILE A 1 72 ? -5.645 -7.538 9.562 1.00 98.00 72 ILE A C 1
ATOM 569 O O . ILE A 1 72 ? -6.457 -8.460 9.529 1.00 98.00 72 ILE A O 1
ATOM 573 N N . PHE A 1 73 ? -5.581 -6.583 8.642 1.00 98.31 73 PHE A N 1
ATOM 574 C CA . PHE A 1 73 ? -6.504 -6.460 7.521 1.00 98.31 73 PHE A CA 1
ATOM 575 C C . PHE A 1 73 ? -5.718 -6.488 6.216 1.00 98.31 73 PHE A C 1
ATOM 577 O O . PHE A 1 73 ? -4.684 -5.823 6.089 1.00 98.31 73 PHE A O 1
ATOM 584 N N . GLU A 1 74 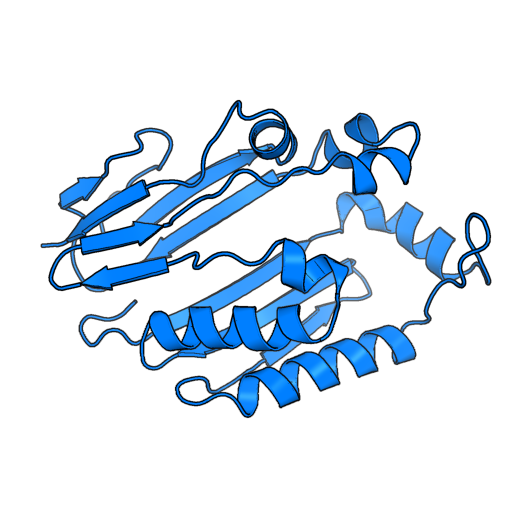? -6.177 -7.271 5.248 1.00 98.56 74 GLU A N 1
ATOM 585 C CA . GLU A 1 74 ? -5.511 -7.415 3.954 1.00 98.56 74 GLU A CA 1
ATOM 586 C C . GLU A 1 74 ? -6.514 -7.244 2.818 1.00 98.56 74 GLU A C 1
ATOM 588 O O . GLU A 1 74 ? -7.613 -7.787 2.875 1.00 98.56 74 GLU A O 1
ATOM 593 N N . VAL A 1 75 ? -6.106 -6.530 1.772 1.00 98.31 75 VAL A N 1
ATOM 594 C CA . VAL A 1 75 ? -6.827 -6.446 0.499 1.00 98.31 75 VAL A CA 1
ATOM 595 C C . VAL A 1 75 ? -5.890 -6.941 -0.589 1.00 98.31 75 VAL A C 1
ATOM 597 O O . VAL A 1 75 ? -4.739 -6.505 -0.673 1.00 98.31 75 VAL A O 1
ATOM 600 N N . SER A 1 76 ? -6.356 -7.850 -1.432 1.00 98.62 76 SER A N 1
ATOM 601 C CA . SER A 1 76 ? -5.628 -8.271 -2.626 1.00 98.62 76 SER A CA 1
ATOM 602 C C . SER A 1 76 ? -6.534 -8.311 -3.837 1.00 98.62 76 SER A C 1
ATOM 604 O O . SER A 1 76 ? -7.706 -8.628 -3.689 1.00 98.62 76 SER A O 1
ATOM 606 N N . LEU A 1 77 ? -5.979 -8.025 -5.008 1.00 98.75 77 LEU A N 1
ATOM 607 C CA . LEU A 1 77 ? -6.709 -8.028 -6.273 1.00 98.75 77 LEU A CA 1
ATOM 608 C C . LEU A 1 77 ? -5.770 -8.339 -7.438 1.00 98.75 77 LEU A C 1
ATOM 610 O O . LEU A 1 77 ? -4.582 -7.993 -7.385 1.00 98.75 77 LEU A O 1
ATOM 614 N N . HIS A 1 78 ? -6.298 -8.983 -8.470 1.00 98.81 78 HIS A N 1
ATOM 615 C CA . HIS A 1 78 ? -5.647 -9.060 -9.770 1.00 98.81 78 HIS A CA 1
ATOM 616 C C . HIS A 1 78 ? -5.958 -7.801 -10.576 1.00 98.81 78 HIS A C 1
ATOM 618 O O . HIS A 1 78 ? -7.007 -7.181 -10.402 1.00 98.81 78 HIS A O 1
ATOM 624 N N . PHE A 1 79 ? -5.014 -7.408 -11.421 1.00 98.69 79 PHE A N 1
ATOM 625 C CA . PHE A 1 79 ? -5.174 -6.285 -12.331 1.00 98.69 79 PHE A CA 1
ATOM 626 C C . PHE A 1 79 ? -4.632 -6.632 -13.715 1.00 98.69 79 PHE A C 1
ATOM 628 O O . PHE A 1 79 ? -3.624 -7.337 -13.816 1.00 98.69 79 PHE A O 1
ATOM 635 N N . ASP A 1 80 ? -5.255 -6.095 -14.758 1.00 98.25 80 ASP A N 1
ATOM 636 C CA . ASP A 1 80 ? -4.860 -6.322 -16.154 1.00 98.25 80 ASP A CA 1
ATOM 637 C C . ASP A 1 80 ? -3.699 -5.417 -16.577 1.00 98.25 80 ASP A C 1
ATOM 639 O O . ASP A 1 80 ? -2.824 -5.818 -17.340 1.00 98.25 80 ASP A O 1
ATOM 643 N N . ASN A 1 81 ? -3.661 -4.200 -16.038 1.00 97.25 81 ASN A N 1
ATOM 644 C CA . ASN A 1 81 ? -2.577 -3.236 -16.201 1.00 97.25 81 ASN A CA 1
ATOM 645 C C . ASN A 1 81 ? -2.469 -2.345 -14.953 1.00 97.25 81 ASN A C 1
ATOM 647 O O . ASN A 1 81 ? -3.360 -2.324 -14.098 1.00 97.25 81 ASN A O 1
ATOM 651 N N . ILE A 1 82 ? -1.357 -1.625 -14.810 1.00 97.00 82 ILE A N 1
ATOM 652 C CA . ILE A 1 82 ? -1.113 -0.831 -13.602 1.00 97.00 82 ILE A CA 1
ATOM 653 C C . ILE A 1 82 ? -2.023 0.406 -13.526 1.00 97.00 82 ILE A C 1
ATOM 655 O O . ILE A 1 82 ? -2.343 0.872 -12.433 1.00 97.00 82 ILE A O 1
ATOM 659 N N . GLU A 1 83 ? -2.487 0.910 -14.667 1.00 97.69 83 GLU A N 1
ATOM 660 C CA . GLU A 1 83 ? -3.421 2.028 -14.764 1.00 97.69 83 GLU A CA 1
ATOM 661 C C . GLU A 1 83 ? -4.771 1.675 -14.123 1.00 97.69 83 GLU A C 1
ATOM 663 O O . GLU A 1 83 ? -5.340 2.494 -13.403 1.00 97.69 83 GLU A O 1
ATOM 668 N N . SER A 1 84 ? -5.222 0.426 -14.263 1.00 98.25 84 SER A N 1
ATOM 669 C CA . SER A 1 84 ? -6.435 -0.091 -13.609 1.00 98.25 84 SER A CA 1
ATOM 670 C C . SER A 1 84 ? -6.334 0.008 -12.081 1.00 98.25 84 SER A C 1
ATOM 672 O O . SER A 1 84 ? -7.302 0.348 -11.402 1.00 98.25 84 SER A O 1
ATOM 674 N N . VAL A 1 85 ? -5.137 -0.193 -11.512 1.00 98.12 85 VAL A N 1
ATOM 675 C CA . VAL A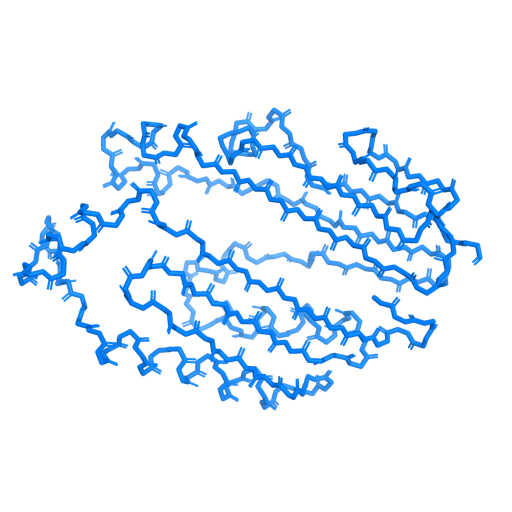 1 85 ? -4.892 0.012 -10.071 1.00 98.12 85 VAL A CA 1
ATOM 676 C C . VAL A 1 85 ? -5.023 1.486 -9.688 1.00 98.12 85 VAL A C 1
ATOM 678 O O . VAL A 1 85 ? -5.601 1.797 -8.646 1.00 98.12 85 VAL A O 1
ATOM 681 N N . ASN A 1 86 ? -4.507 2.400 -10.516 1.00 98.06 86 ASN A N 1
ATOM 682 C CA . ASN A 1 86 ? -4.632 3.837 -10.269 1.00 98.06 86 ASN A CA 1
ATOM 683 C C . ASN A 1 86 ? -6.104 4.272 -10.273 1.00 98.06 86 ASN A C 1
ATOM 685 O O . ASN A 1 86 ? -6.530 4.947 -9.337 1.00 98.06 86 ASN A O 1
ATOM 689 N N . HIS A 1 87 ? -6.880 3.838 -11.271 1.00 98.12 87 HIS A N 1
ATOM 690 C CA . HIS A 1 87 ? -8.317 4.114 -11.357 1.00 98.12 87 HIS A CA 1
ATOM 691 C C . HIS A 1 87 ? -9.100 3.491 -10.195 1.00 98.12 87 HIS A C 1
ATOM 693 O O . HIS A 1 87 ? -9.984 4.131 -9.627 1.00 98.12 87 HIS A O 1
ATOM 699 N N . GLY A 1 88 ? -8.732 2.281 -9.763 1.00 97.88 88 GLY A N 1
ATOM 700 C CA . GLY A 1 88 ? -9.290 1.660 -8.561 1.00 97.88 88 GLY A CA 1
ATOM 701 C C . GLY A 1 88 ? -9.044 2.468 -7.285 1.00 97.88 88 GLY A C 1
ATOM 702 O O . GLY A 1 88 ? -9.931 2.597 -6.445 1.00 97.88 88 GLY A O 1
ATOM 703 N N . PHE A 1 89 ? -7.856 3.052 -7.121 1.00 96.56 89 PHE A N 1
ATOM 704 C CA . PHE A 1 89 ? -7.587 3.932 -5.980 1.00 96.56 89 PHE A CA 1
ATOM 705 C C . PHE A 1 89 ? -8.338 5.258 -6.085 1.00 96.56 89 PHE A C 1
ATOM 707 O O . PHE A 1 89 ? -8.895 5.715 -5.088 1.00 96.56 89 PHE A O 1
ATOM 714 N N . GLU A 1 90 ? -8.380 5.856 -7.275 1.00 97.44 90 GLU A N 1
ATOM 715 C CA . GLU A 1 90 ? -9.113 7.097 -7.519 1.00 97.44 90 GLU A CA 1
ATOM 716 C C . GLU A 1 90 ? -10.602 6.939 -7.199 1.00 97.44 90 GLU A C 1
ATOM 718 O O . GLU A 1 90 ? -11.163 7.748 -6.458 1.00 97.44 90 GLU A O 1
ATOM 723 N N . SER A 1 91 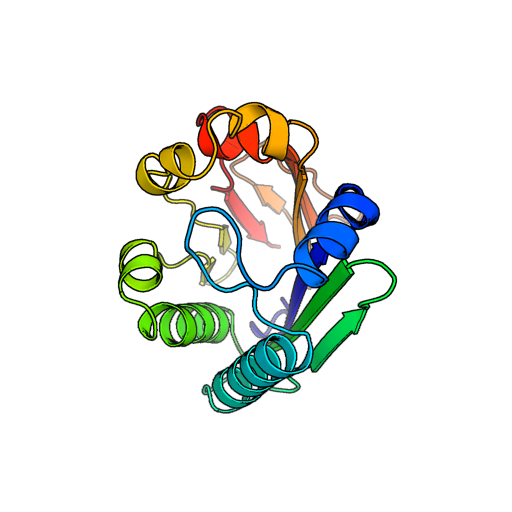? -11.229 5.867 -7.691 1.00 97.06 91 SER A N 1
ATOM 724 C CA . SER A 1 91 ? -12.655 5.589 -7.490 1.00 97.06 91 SER A CA 1
ATOM 725 C C . SER A 1 91 ? -12.999 5.417 -6.010 1.00 97.06 91 SER A C 1
ATOM 727 O O . SER A 1 91 ? -13.924 6.071 -5.523 1.00 97.06 91 SER A O 1
ATOM 729 N N . VAL A 1 92 ? -12.196 4.659 -5.254 1.00 95.44 92 VAL A N 1
ATOM 730 C CA . VAL A 1 92 ? -12.365 4.511 -3.799 1.00 95.44 92 VAL A CA 1
ATOM 731 C C . VAL A 1 92 ? -12.204 5.850 -3.081 1.00 95.44 92 VAL A C 1
ATOM 733 O O . VAL A 1 92 ? -13.064 6.218 -2.280 1.00 95.44 92 VAL A O 1
ATOM 736 N N . MET A 1 93 ? -11.128 6.593 -3.356 1.00 94.44 93 MET A N 1
ATOM 737 C CA . MET A 1 93 ? -10.852 7.859 -2.666 1.00 94.44 93 MET A CA 1
ATOM 738 C C . MET A 1 93 ? -11.872 8.944 -3.020 1.00 94.44 93 MET A C 1
ATOM 740 O O . MET A 1 93 ? -12.167 9.793 -2.186 1.00 94.44 93 MET A O 1
ATOM 744 N N . SER A 1 94 ? -12.467 8.900 -4.214 1.00 95.31 94 SER A N 1
ATOM 745 C CA . SER A 1 94 ? -13.474 9.873 -4.653 1.00 95.31 94 SER A CA 1
ATOM 746 C C . SER A 1 94 ? -14.772 9.857 -3.832 1.00 95.31 94 SER A C 1
ATOM 748 O O . SER A 1 94 ? -15.512 10.844 -3.865 1.00 95.31 94 SER A O 1
ATOM 750 N N . LYS A 1 95 ? -15.033 8.777 -3.075 1.00 93.19 95 LYS A N 1
ATOM 751 C CA . LYS A 1 95 ? -16.209 8.630 -2.198 1.00 93.19 95 LYS A CA 1
ATOM 752 C C . LYS A 1 95 ? -16.150 9.497 -0.938 1.00 93.19 95 LYS A C 1
ATOM 754 O O . LYS A 1 95 ? -17.186 9.713 -0.315 1.00 93.19 95 LYS A O 1
ATOM 759 N N . ASP A 1 96 ? -14.971 9.989 -0.566 1.00 91.25 96 ASP A N 1
ATOM 760 C CA . ASP A 1 96 ? -14.762 10.828 0.612 1.00 91.25 96 ASP A CA 1
ATOM 761 C C . ASP A 1 96 ? -14.053 12.133 0.222 1.00 91.25 96 ASP A C 1
ATOM 763 O O . ASP A 1 96 ? -13.054 12.125 -0.492 1.00 91.25 96 ASP A O 1
ATOM 767 N N . GLN A 1 97 ? -14.571 13.280 0.670 1.00 89.00 97 GLN A N 1
ATOM 768 C CA . GLN A 1 97 ? -14.047 14.591 0.252 1.00 89.00 97 GLN A CA 1
ATOM 769 C C . GLN A 1 97 ? -12.604 14.816 0.711 1.00 89.00 97 GLN A C 1
ATOM 771 O O . GLN A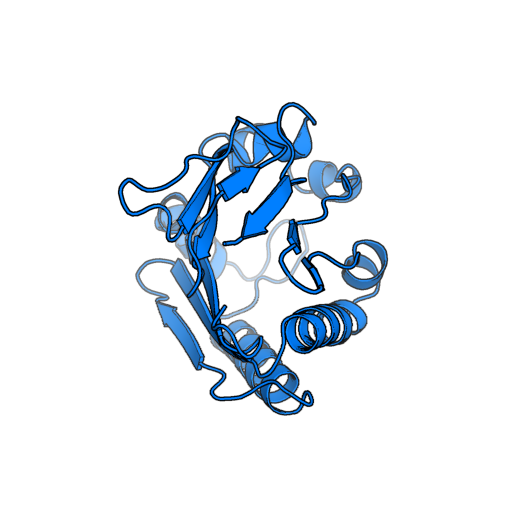 1 97 ? -11.808 15.406 -0.023 1.00 89.00 97 GLN A O 1
ATOM 776 N N . PHE A 1 98 ? -12.259 14.336 1.907 1.00 86.56 98 PHE A N 1
ATOM 777 C CA . PHE A 1 98 ? -10.906 14.450 2.430 1.00 86.56 98 PHE A CA 1
ATOM 778 C C . PHE A 1 98 ? -9.945 13.552 1.642 1.00 86.56 98 PHE A C 1
ATOM 780 O O . PHE A 1 98 ? -8.934 14.035 1.132 1.00 86.56 98 PHE A O 1
ATOM 787 N N . ALA A 1 99 ? -10.289 12.276 1.458 1.00 89.25 99 ALA A N 1
ATOM 788 C CA . ALA A 1 99 ? -9.497 11.321 0.691 1.00 89.25 99 ALA A CA 1
ATOM 789 C C . ALA A 1 99 ? -9.312 11.767 -0.767 1.00 89.25 99 ALA A C 1
ATOM 791 O O . ALA A 1 99 ? -8.197 11.721 -1.286 1.00 89.25 99 ALA A O 1
ATOM 792 N N . LYS A 1 100 ? -10.367 12.272 -1.414 1.00 91.50 100 LYS A N 1
ATOM 793 C CA . LYS A 1 100 ? -10.311 12.801 -2.781 1.00 91.50 100 LYS A CA 1
ATOM 794 C C . LYS A 1 100 ? -9.258 13.901 -2.933 1.00 91.50 100 LYS A C 1
ATOM 796 O O . LYS A 1 100 ? -8.540 13.916 -3.927 1.00 91.50 100 LYS A O 1
ATOM 801 N N . GLY A 1 101 ? -9.134 14.790 -1.945 1.00 88.50 101 GLY A N 1
ATOM 802 C CA . GLY A 1 101 ? -8.128 15.857 -1.941 1.00 88.50 101 GLY A CA 1
ATOM 803 C C . GLY A 1 101 ? -6.680 15.367 -1.810 1.00 88.50 101 GLY A C 1
ATOM 804 O O . GLY A 1 101 ? -5.759 16.104 -2.150 1.00 88.50 101 GLY A O 1
ATOM 805 N N . LEU A 1 102 ? -6.473 14.131 -1.347 1.00 88.19 102 LEU A N 1
ATOM 806 C CA . LEU A 1 102 ? -5.155 13.512 -1.173 1.00 88.19 102 LEU A CA 1
ATOM 807 C C . LEU A 1 102 ? -4.739 12.627 -2.356 1.00 88.19 102 LEU A C 1
ATOM 809 O O . LEU A 1 102 ? -3.612 12.121 -2.374 1.00 88.19 102 LEU A O 1
ATOM 813 N N . PHE A 1 103 ? -5.636 12.384 -3.315 1.00 92.38 103 PHE A N 1
ATOM 814 C CA . PHE A 1 103 ? -5.355 11.478 -4.420 1.00 92.38 103 PHE A CA 1
ATOM 815 C C . PHE A 1 103 ? -4.283 12.046 -5.363 1.00 92.38 103 PHE A C 1
ATOM 817 O O . PHE A 1 103 ? -4.262 13.227 -5.706 1.00 92.38 103 PHE A O 1
ATOM 824 N N . PHE A 1 104 ? -3.390 11.165 -5.804 1.00 94.50 104 PHE A N 1
ATOM 825 C CA . PHE A 1 104 ? -2.437 11.386 -6.885 1.00 94.50 104 PHE A CA 1
ATOM 826 C C . PHE A 1 104 ? -2.184 10.045 -7.568 1.00 94.50 104 PHE A C 1
ATOM 828 O O . PHE A 1 104 ? -2.250 9.016 -6.900 1.00 94.50 104 PHE A O 1
ATOM 835 N N . THR A 1 105 ? -1.819 10.046 -8.850 1.00 97.12 105 THR A N 1
ATOM 836 C CA . THR A 1 105 ? -1.508 8.821 -9.602 1.00 97.12 105 THR A CA 1
ATOM 837 C C . THR A 1 105 ? -0.208 8.180 -9.093 1.00 97.12 105 THR A C 1
ATOM 839 O O . THR A 1 105 ? 0.878 8.726 -9.321 1.00 97.12 105 THR A O 1
ATOM 842 N N . PRO A 1 106 ? -0.265 7.036 -8.383 1.00 96.50 106 PRO A N 1
ATOM 843 C CA . PRO A 1 106 ? 0.906 6.480 -7.713 1.00 96.50 106 PRO A CA 1
ATOM 844 C C . PRO A 1 106 ? 1.844 5.700 -8.632 1.00 96.50 106 PRO A C 1
ATOM 846 O O . PRO A 1 106 ? 3.024 5.578 -8.292 1.00 96.50 106 PRO A O 1
ATOM 849 N N . PHE A 1 107 ? 1.347 5.148 -9.736 1.00 98.00 107 PHE A N 1
ATOM 850 C CA . PHE A 1 107 ? 2.113 4.256 -10.596 1.00 98.00 107 PHE A CA 1
ATOM 851 C C . PHE A 1 107 ? 2.039 4.682 -12.057 1.00 98.00 107 PHE A C 1
ATOM 853 O O . PHE A 1 107 ? 0.989 5.100 -12.528 1.00 98.00 107 PHE A O 1
ATOM 860 N N . GLU A 1 108 ? 3.134 4.502 -12.783 1.00 97.38 108 GLU A N 1
ATOM 861 C CA . GLU A 1 108 ? 3.164 4.597 -14.243 1.00 97.38 108 GLU A CA 1
ATOM 862 C C . GLU A 1 108 ? 3.996 3.437 -14.784 1.00 97.38 108 GLU A C 1
ATOM 864 O O . GLU A 1 108 ? 4.998 3.046 -14.173 1.00 97.38 108 GLU A O 1
ATOM 869 N N . SER A 1 109 ? 3.611 2.890 -15.933 1.00 95.75 109 SER A N 1
ATOM 870 C CA . SER A 1 109 ? 4.410 1.884 -16.627 1.00 95.75 109 SER A CA 1
ATOM 871 C C . SER A 1 109 ? 4.397 2.140 -18.125 1.00 95.75 109 SER A C 1
ATOM 873 O O . SER A 1 109 ? 3.344 2.292 -18.731 1.00 95.75 109 SER A O 1
ATOM 875 N N . SER A 1 110 ? 5.573 2.172 -18.745 1.00 94.25 110 SER A N 1
ATOM 876 C CA . SER A 1 110 ? 5.698 2.304 -20.195 1.00 94.25 110 SER A CA 1
ATOM 877 C C . SER A 1 110 ? 6.979 1.640 -20.679 1.00 94.25 110 SER A C 1
ATOM 879 O O . SER A 1 110 ? 8.068 1.941 -20.189 1.00 94.25 110 SER A O 1
ATOM 881 N N . GLY A 1 111 ? 6.850 0.716 -21.633 1.00 93.56 111 GLY A N 1
ATOM 882 C CA . GLY A 1 111 ? 7.976 -0.016 -22.211 1.00 93.56 111 GLY A CA 1
ATOM 883 C C . GLY A 1 111 ? 8.796 -0.780 -21.167 1.00 93.56 111 GLY A C 1
ATOM 884 O O . GLY A 1 111 ? 8.352 -1.773 -20.592 1.00 93.56 111 GLY A O 1
ATOM 885 N N . ASP A 1 112 ? 10.032 -0.340 -20.956 1.00 95.94 112 ASP A N 1
ATOM 886 C CA . ASP A 1 112 ? 10.977 -0.888 -19.985 1.00 95.94 112 ASP A CA 1
ATOM 887 C C . ASP A 1 112 ? 10.987 -0.154 -18.642 1.00 95.94 112 ASP A C 1
ATOM 889 O O . ASP A 1 112 ? 11.776 -0.493 -17.761 1.00 95.94 112 ASP A O 1
ATOM 893 N N . ARG A 1 113 ? 10.106 0.824 -18.448 1.00 97.31 113 ARG A N 1
ATOM 894 C CA . ARG A 1 113 ? 10.126 1.699 -17.284 1.00 97.31 113 ARG A CA 1
ATOM 895 C C . ARG A 1 113 ? 8.884 1.512 -16.428 1.00 97.31 113 ARG A C 1
ATOM 897 O O . ARG A 1 113 ? 7.764 1.654 -16.904 1.00 97.31 113 ARG A O 1
ATOM 904 N N . PHE A 1 114 ? 9.100 1.285 -15.137 1.00 98.25 114 PHE A N 1
ATOM 905 C CA . PHE A 1 114 ? 8.074 1.375 -14.101 1.00 98.25 114 PHE A CA 1
ATOM 906 C C . PHE A 1 114 ? 8.409 2.522 -13.150 1.00 98.25 114 PHE A C 1
ATOM 908 O O . PHE A 1 114 ? 9.539 2.626 -12.666 1.00 98.25 114 PHE A O 1
ATOM 915 N N . VAL A 1 115 ? 7.433 3.364 -12.834 1.00 98.38 115 VAL A N 1
ATOM 916 C CA . VAL A 1 115 ? 7.596 4.497 -11.923 1.00 98.38 115 VAL A CA 1
ATOM 917 C C . VAL A 1 115 ? 6.650 4.340 -10.742 1.00 98.38 115 VAL A C 1
ATOM 919 O O . VAL A 1 115 ? 5.446 4.162 -10.899 1.00 98.38 115 VAL A O 1
ATOM 922 N N . ARG A 1 116 ? 7.206 4.450 -9.534 1.00 98.06 116 ARG A N 1
ATOM 923 C CA . ARG A 1 116 ? 6.451 4.752 -8.320 1.00 98.06 116 ARG A CA 1
ATOM 924 C C . ARG A 1 116 ? 6.539 6.252 -8.091 1.00 98.06 116 ARG A C 1
ATOM 926 O O . ARG A 1 116 ? 7.580 6.734 -7.651 1.00 98.06 116 ARG A O 1
ATOM 933 N N . ASN A 1 117 ? 5.456 6.968 -8.352 1.00 97.62 117 ASN A N 1
ATOM 934 C CA . ASN A 1 117 ? 5.348 8.385 -8.030 1.00 97.62 117 ASN A CA 1
ATOM 935 C C . ASN A 1 117 ? 5.152 8.599 -6.534 1.00 97.62 117 ASN A C 1
ATOM 937 O O . ASN A 1 117 ? 4.656 7.718 -5.834 1.00 97.62 117 ASN A O 1
ATOM 941 N N . TYR A 1 118 ? 5.513 9.771 -6.030 1.00 94.69 118 TYR A N 1
ATOM 942 C CA . TYR A 1 118 ? 5.221 10.168 -4.661 1.00 94.69 118 TYR A CA 1
ATOM 943 C C . TYR A 1 118 ? 5.027 11.674 -4.563 1.00 94.69 118 TYR A C 1
ATOM 945 O O . TYR A 1 118 ? 5.968 12.442 -4.753 1.00 94.69 118 TYR A O 1
ATOM 953 N N . VAL A 1 119 ? 3.813 12.079 -4.199 1.00 91.00 119 VAL A N 1
ATOM 954 C CA . VAL A 1 119 ? 3.524 13.446 -3.776 1.00 91.00 119 VAL A CA 1
ATOM 955 C C . VAL A 1 119 ? 3.485 13.457 -2.259 1.00 91.00 119 VAL A C 1
ATOM 957 O O . VAL A 1 119 ? 2.758 12.681 -1.636 1.00 91.00 119 VAL A O 1
ATOM 960 N N . HIS A 1 120 ? 4.301 14.316 -1.656 1.00 86.19 120 HIS A N 1
ATOM 961 C CA . HIS A 1 120 ? 4.232 14.517 -0.221 1.00 86.19 120 HIS A CA 1
ATOM 962 C C . HIS A 1 120 ? 2.915 15.211 0.135 1.00 86.19 120 HIS A C 1
ATOM 964 O O . HIS A 1 120 ? 2.669 16.326 -0.319 1.00 86.19 120 HIS A O 1
ATOM 970 N N . GLN A 1 121 ? 2.112 14.553 0.963 1.00 81.12 121 GLN A N 1
ATOM 971 C CA . GLN A 1 121 ? 0.822 15.056 1.421 1.00 81.12 121 GLN A CA 1
ATOM 972 C C . GLN A 1 121 ? 0.979 15.896 2.687 1.00 81.12 121 GLN A C 1
ATOM 974 O O . GLN A 1 121 ? 1.808 15.578 3.542 1.00 81.12 121 GLN A O 1
ATOM 979 N N . ASP A 1 122 ? 0.174 16.950 2.817 1.00 76.19 122 ASP A N 1
ATOM 980 C CA . ASP A 1 122 ? 0.079 17.692 4.071 1.00 76.19 122 ASP A CA 1
ATOM 981 C C . ASP A 1 122 ? -0.800 16.925 5.068 1.00 76.19 122 ASP A C 1
ATOM 983 O O . ASP A 1 122 ? -2.001 16.750 4.874 1.00 76.19 122 ASP A O 1
ATOM 987 N N . TYR A 1 123 ? -0.176 16.467 6.150 1.00 72.19 123 TYR A N 1
ATOM 988 C CA . TYR A 1 123 ? -0.826 15.723 7.227 1.00 72.19 123 TYR A CA 1
ATOM 989 C C . TYR A 1 123 ? -1.188 16.606 8.432 1.00 72.19 123 TYR A C 1
ATOM 991 O O . TYR A 1 123 ? -1.545 16.084 9.488 1.00 72.19 123 TYR A O 1
ATOM 999 N N . SER A 1 124 ? -1.094 17.932 8.320 1.00 74.94 124 SER A N 1
ATOM 1000 C CA . SER A 1 124 ? -1.409 18.871 9.407 1.00 74.94 124 SER A CA 1
ATOM 1001 C C . SER A 1 124 ? -2.813 18.660 9.996 1.00 74.94 124 SER A C 1
ATOM 1003 O O . SER A 1 124 ? -2.992 18.700 11.215 1.00 74.94 124 SER A O 1
ATOM 1005 N N . SER A 1 125 ? -3.791 18.333 9.150 1.00 70.31 125 SER A N 1
ATOM 1006 C CA . SER A 1 125 ? -5.177 18.041 9.540 1.00 70.31 125 SER A CA 1
ATOM 1007 C C . SER A 1 125 ? -5.315 16.814 10.449 1.00 70.31 125 SER A C 1
ATOM 1009 O O . SER A 1 125 ? -6.118 16.840 11.381 1.00 70.31 125 SER A O 1
ATOM 1011 N N . ILE A 1 126 ? -4.508 15.769 10.232 1.00 68.94 126 ILE A N 1
ATOM 1012 C CA . ILE A 1 126 ? -4.522 14.541 11.046 1.00 68.94 126 ILE A CA 1
ATOM 1013 C C . ILE A 1 126 ? -3.600 14.629 12.266 1.00 68.94 126 ILE A C 1
ATOM 1015 O O . ILE A 1 126 ? -3.836 13.954 13.267 1.00 68.94 126 ILE A O 1
ATOM 1019 N N . GLN A 1 127 ? -2.577 15.489 12.232 1.00 70.69 127 GLN A N 1
ATOM 1020 C CA . GLN A 1 127 ? -1.728 15.756 13.398 1.00 70.69 127 GLN A CA 1
ATOM 1021 C C . GLN A 1 127 ? -2.529 16.342 14.563 1.00 70.69 127 GLN A C 1
ATOM 1023 O O . GLN A 1 127 ? -2.223 16.063 15.719 1.00 70.69 127 GLN A O 1
ATOM 1028 N N . GLY A 1 128 ? -3.593 17.095 14.272 1.00 69.62 128 GLY A N 1
ATOM 1029 C CA . GLY A 1 128 ? -4.504 17.625 15.287 1.00 69.62 128 GLY A CA 1
ATOM 1030 C C . GLY A 1 128 ? -5.390 16.575 15.968 1.00 69.62 128 GLY A C 1
ATOM 1031 O O . GLY A 1 128 ? -5.983 16.873 17.004 1.00 69.62 128 GLY A O 1
ATOM 1032 N N . TRP A 1 129 ? -5.494 15.353 15.426 1.00 69.56 129 TRP A N 1
ATOM 1033 C CA . TRP A 1 129 ? -6.394 14.321 15.958 1.00 69.56 129 TRP A CA 1
ATOM 1034 C C . TRP A 1 129 ? -5.881 13.695 17.248 1.00 69.56 129 TRP A C 1
ATOM 1036 O O . TRP A 1 129 ? -6.686 13.267 18.075 1.00 69.56 129 TRP A O 1
ATOM 1046 N N . ASP A 1 130 ? -4.562 13.658 17.450 1.00 69.81 130 ASP A N 1
ATOM 1047 C CA . ASP A 1 130 ? -3.946 13.201 18.690 1.00 69.81 130 ASP A CA 1
ATOM 1048 C C . ASP A 1 130 ? -2.809 14.133 19.114 1.00 69.81 130 ASP A C 1
ATOM 1050 O O . ASP A 1 130 ? -1.878 14.387 18.354 1.00 69.81 130 ASP A O 1
ATOM 1054 N N . ARG A 1 131 ? -2.852 14.588 20.373 1.00 69.88 131 ARG A N 1
ATOM 1055 C CA . ARG A 1 131 ? -1.785 15.395 20.986 1.00 69.88 131 ARG A CA 1
ATOM 1056 C C . ARG A 1 131 ? -0.430 14.680 20.949 1.00 69.88 131 ARG A C 1
ATOM 1058 O O . ARG A 1 131 ? 0.600 15.345 20.935 1.00 69.88 131 ARG A O 1
ATOM 1065 N N . ASN A 1 132 ? -0.442 13.349 20.865 1.00 78.25 132 ASN A N 1
ATOM 1066 C CA . ASN A 1 132 ? 0.740 12.502 20.803 1.00 78.25 132 ASN A CA 1
ATOM 1067 C C . ASN A 1 132 ? 0.915 11.845 19.421 1.00 78.25 132 ASN A C 1
ATOM 1069 O O . ASN A 1 132 ? 1.426 10.730 19.333 1.00 78.25 132 ASN A O 1
ATOM 1073 N N . PHE A 1 133 ? 0.508 12.506 18.329 1.00 78.12 133 PHE A N 1
ATOM 1074 C CA . PHE A 1 133 ? 0.605 11.983 16.955 1.00 78.12 133 PHE A CA 1
ATOM 1075 C C . PHE A 1 133 ? 1.946 11.282 16.656 1.00 78.12 133 PHE A C 1
ATOM 1077 O O . PHE A 1 133 ? 1.975 10.148 16.180 1.00 78.12 133 PHE A O 1
ATOM 1084 N N . THR A 1 134 ? 3.070 11.912 17.007 1.00 79.75 134 THR A N 1
ATOM 1085 C CA . THR A 1 134 ? 4.412 11.336 16.817 1.00 79.75 134 THR A CA 1
ATOM 1086 C C . THR A 1 134 ? 4.621 10.040 17.601 1.00 79.75 134 THR A C 1
ATOM 1088 O O . THR A 1 134 ? 5.251 9.116 17.097 1.00 79.75 134 THR A O 1
ATOM 1091 N N . GLU A 1 135 ? 4.095 9.948 18.821 1.00 83.25 135 GLU A N 1
ATOM 1092 C CA . GLU A 1 135 ? 4.208 8.754 19.663 1.00 83.25 135 GLU A CA 1
ATOM 1093 C C . GLU A 1 135 ? 3.428 7.584 19.058 1.00 83.25 135 GLU A C 1
ATOM 1095 O O . GLU A 1 135 ? 3.970 6.486 18.935 1.00 83.25 135 GLU A O 1
ATOM 1100 N N . VAL A 1 136 ? 2.200 7.837 18.589 1.00 81.50 136 VAL A N 1
ATOM 1101 C CA . VAL A 1 136 ? 1.337 6.826 17.952 1.00 81.50 136 VAL A CA 1
ATOM 1102 C C . VAL A 1 136 ? 2.023 6.177 16.747 1.00 81.50 136 VAL A C 1
ATOM 1104 O O . VAL A 1 136 ? 1.902 4.970 16.539 1.00 81.50 136 VAL A O 1
ATOM 1107 N N . PHE A 1 137 ? 2.783 6.957 15.975 1.00 85.94 137 PHE A N 1
ATOM 1108 C CA . PHE A 1 137 ? 3.472 6.482 14.775 1.00 85.94 137 PHE A CA 1
ATOM 1109 C C . PHE A 1 137 ? 4.964 6.180 14.973 1.00 85.94 137 PHE A C 1
ATOM 1111 O O . PHE A 1 137 ? 5.609 5.746 14.017 1.00 85.94 137 PHE A O 1
ATOM 1118 N N . SER A 1 138 ? 5.510 6.341 16.182 1.00 86.25 138 SER A N 1
ATOM 1119 C CA . SER A 1 138 ? 6.945 6.167 16.485 1.00 86.25 138 SER A CA 1
ATOM 1120 C C . SER A 1 138 ? 7.509 4.825 16.010 1.00 86.25 138 SER A C 1
ATOM 1122 O O . SER A 1 138 ? 8.601 4.751 15.451 1.00 86.25 138 SER A O 1
ATOM 1124 N N . ASP A 1 139 ? 6.705 3.777 16.153 1.00 87.75 139 ASP A N 1
ATOM 1125 C CA . ASP A 1 139 ? 7.059 2.395 15.842 1.00 87.75 139 ASP A CA 1
ATOM 1126 C C . ASP A 1 139 ? 6.504 1.888 14.504 1.00 87.75 139 ASP A C 1
ATOM 1128 O O . ASP A 1 139 ? 6.689 0.715 14.140 1.00 87.75 139 ASP A O 1
ATOM 1132 N N . SER A 1 140 ? 5.791 2.750 13.782 1.00 92.38 140 SER A N 1
ATOM 1133 C CA . SER A 1 140 ? 5.098 2.390 12.552 1.00 92.38 140 SER A CA 1
ATOM 1134 C C . SER A 1 140 ? 6.064 2.318 11.371 1.00 92.38 140 SER A C 1
ATOM 1136 O O . SER A 1 140 ? 6.990 3.120 11.216 1.00 92.38 140 SER A O 1
ATOM 1138 N N . LYS A 1 141 ? 5.867 1.308 10.523 1.00 95.19 141 LYS A N 1
ATOM 1139 C CA . LYS A 1 141 ? 6.757 1.002 9.401 1.00 95.19 141 LYS A CA 1
ATOM 1140 C C . LYS A 1 141 ? 5.963 0.975 8.115 1.00 95.19 141 LYS A C 1
ATOM 1142 O O . LYS A 1 141 ? 4.891 0.381 8.062 1.00 95.19 141 LYS A O 1
ATOM 1147 N N . PHE A 1 142 ? 6.551 1.533 7.068 1.00 96.06 142 PHE A N 1
ATOM 1148 C CA . PHE A 1 142 ? 6.060 1.386 5.711 1.00 96.06 142 PHE A CA 1
ATOM 1149 C C . PHE A 1 142 ? 6.976 0.434 4.940 1.00 96.06 142 PHE A C 1
ATOM 1151 O O . PHE A 1 142 ? 8.203 0.497 5.055 1.00 96.06 142 PHE A O 1
ATOM 1158 N N . THR A 1 143 ? 6.396 -0.482 4.167 1.00 97.81 143 THR A N 1
ATOM 1159 C CA . THR A 1 143 ? 7.142 -1.391 3.291 1.00 97.81 143 THR A CA 1
ATOM 1160 C C . THR A 1 143 ? 6.431 -1.501 1.953 1.00 97.81 143 THR A C 1
ATOM 1162 O O . THR A 1 143 ? 5.253 -1.838 1.910 1.00 97.81 143 THR A O 1
ATOM 1165 N N . ALA A 1 144 ? 7.160 -1.253 0.866 1.00 97.88 144 ALA A N 1
ATOM 1166 C CA . ALA A 1 144 ? 6.682 -1.475 -0.494 1.00 97.88 144 ALA A CA 1
ATOM 1167 C C . ALA A 1 144 ? 7.595 -2.475 -1.197 1.00 97.88 144 ALA A C 1
ATOM 1169 O O . ALA A 1 144 ? 8.818 -2.378 -1.100 1.00 97.88 144 ALA A O 1
ATOM 1170 N N . VAL A 1 145 ? 7.002 -3.435 -1.902 1.00 98.44 145 VAL A N 1
ATOM 1171 C CA . VAL A 1 145 ? 7.731 -4.440 -2.679 1.00 98.44 145 VAL A CA 1
ATOM 1172 C C . VAL A 1 145 ? 7.135 -4.483 -4.074 1.00 98.44 145 VAL A C 1
ATOM 1174 O O . VAL A 1 145 ? 5.964 -4.818 -4.230 1.00 98.44 145 VAL A O 1
ATOM 1177 N N . TYR A 1 146 ? 7.954 -4.204 -5.081 1.00 98.31 146 TYR A N 1
ATOM 1178 C CA . TYR A 1 146 ? 7.566 -4.325 -6.483 1.00 98.31 146 TYR A CA 1
ATOM 1179 C C . TYR A 1 146 ? 8.305 -5.512 -7.084 1.00 98.31 146 TYR A C 1
ATOM 1181 O O . TYR A 1 146 ? 9.528 -5.595 -6.974 1.00 98.31 146 TYR A O 1
ATOM 1189 N N . LYS A 1 147 ? 7.559 -6.455 -7.664 1.00 98.25 147 LYS A N 1
ATOM 1190 C CA . LYS A 1 147 ? 8.093 -7.658 -8.315 1.00 98.25 147 LYS A CA 1
ATOM 1191 C C . LYS A 1 147 ? 7.774 -7.626 -9.803 1.00 98.25 147 LYS A C 1
ATOM 1193 O O . LYS A 1 147 ? 6.639 -7.312 -10.172 1.00 98.25 147 LYS A O 1
ATOM 1198 N N . PHE A 1 148 ? 8.745 -8.010 -10.620 1.00 98.19 148 PHE A N 1
ATOM 1199 C CA . PHE A 1 148 ? 8.689 -7.914 -12.075 1.00 98.19 148 PHE A CA 1
ATOM 1200 C C . PHE A 1 148 ? 8.979 -9.268 -12.732 1.00 98.19 148 PHE A C 1
ATOM 1202 O O . PHE A 1 148 ? 9.768 -10.066 -12.216 1.00 98.19 148 PHE A O 1
ATOM 1209 N N . GLY A 1 149 ? 8.343 -9.530 -13.877 1.00 96.38 149 GLY A N 1
ATOM 1210 C CA . GLY A 1 149 ? 8.692 -10.670 -14.734 1.00 96.38 149 GLY A CA 1
ATOM 1211 C C . GLY A 1 149 ? 10.085 -10.521 -15.363 1.00 96.38 149 GLY A C 1
ATOM 1212 O O . GLY A 1 149 ? 10.835 -11.504 -15.449 1.00 96.38 149 GLY A O 1
ATOM 1213 N N . ARG A 1 150 ? 10.436 -9.274 -15.701 1.00 96.44 150 ARG A N 1
ATOM 1214 C CA . ARG A 1 150 ? 11.725 -8.799 -16.226 1.00 96.44 150 ARG A CA 1
ATOM 1215 C C . ARG A 1 150 ? 12.753 -8.541 -15.123 1.00 96.44 150 ARG A C 1
ATOM 1217 O O . ARG A 1 150 ? 12.402 -8.383 -13.952 1.00 96.44 150 ARG A O 1
ATOM 1224 N N . LEU A 1 151 ? 14.032 -8.525 -15.494 1.00 98.19 151 LEU A N 1
ATOM 1225 C CA . LEU A 1 151 ? 15.112 -8.212 -14.556 1.00 98.19 151 LEU A CA 1
ATOM 1226 C C . LEU A 1 151 ? 15.192 -6.699 -14.351 1.00 98.19 151 LEU A C 1
ATOM 1228 O O . LEU A 1 151 ? 15.089 -5.940 -15.302 1.00 98.19 151 LEU A O 1
ATOM 1232 N N . VAL A 1 152 ? 15.409 -6.270 -13.117 1.00 98.44 152 VAL A N 1
ATOM 1233 C CA . VAL A 1 152 ? 15.709 -4.885 -12.764 1.00 98.44 152 VAL A CA 1
ATOM 1234 C C . VAL A 1 152 ? 17.131 -4.583 -13.214 1.00 98.44 152 VAL A C 1
ATOM 1236 O O . VAL A 1 152 ? 18.079 -5.234 -12.763 1.00 98.44 152 VAL A O 1
ATOM 1239 N N . ASP A 1 153 ? 17.255 -3.604 -14.102 1.00 97.94 153 ASP A N 1
ATOM 1240 C CA . ASP A 1 153 ? 18.528 -3.097 -14.601 1.00 97.94 153 ASP A CA 1
ATOM 1241 C C . ASP A 1 153 ? 19.079 -2.011 -13.674 1.00 97.94 153 ASP A C 1
ATOM 1243 O O . ASP A 1 153 ? 20.170 -2.131 -13.117 1.00 97.94 153 ASP A O 1
ATOM 1247 N N . SER A 1 154 ? 18.272 -0.975 -13.444 1.00 98.06 154 SER A N 1
ATOM 1248 C CA . SER A 1 154 ? 18.644 0.186 -12.642 1.00 98.06 154 SER A CA 1
ATOM 1249 C C . SER A 1 154 ? 17.430 0.822 -11.962 1.00 98.06 154 SER A C 1
ATOM 1251 O O . SER A 1 154 ? 16.275 0.511 -12.265 1.00 98.06 154 SER A O 1
ATOM 1253 N N . GLN A 1 155 ? 17.697 1.702 -10.996 1.00 98.19 155 GLN A N 1
ATOM 1254 C CA . GLN A 1 155 ? 16.678 2.475 -10.291 1.00 98.19 155 GLN A CA 1
ATOM 1255 C C . GLN A 1 155 ? 17.208 3.867 -9.918 1.00 98.19 155 GLN A C 1
ATOM 1257 O O . GLN A 1 155 ? 18.411 4.029 -9.712 1.00 98.19 155 GLN A O 1
ATOM 1262 N N . THR A 1 156 ? 16.328 4.859 -9.774 1.00 98.44 156 THR A N 1
ATOM 1263 C CA . THR A 1 156 ? 16.737 6.230 -9.409 1.00 98.44 156 THR A CA 1
ATOM 1264 C C . THR A 1 156 ? 16.872 6.452 -7.907 1.00 98.44 156 THR A C 1
ATOM 1266 O O . THR A 1 156 ? 17.643 7.312 -7.489 1.00 98.44 156 THR A O 1
ATOM 1269 N N . ASN A 1 157 ? 16.141 5.701 -7.079 1.00 97.75 157 ASN A N 1
ATOM 1270 C CA . ASN A 1 157 ? 16.148 5.879 -5.629 1.00 97.75 157 ASN A CA 1
ATOM 1271 C C . ASN A 1 157 ? 16.990 4.796 -4.931 1.00 97.75 157 ASN A C 1
ATOM 1273 O O . ASN A 1 157 ? 16.528 3.661 -4.797 1.00 97.75 157 ASN A O 1
ATOM 1277 N N . PRO A 1 158 ? 18.189 5.125 -4.413 1.00 95.94 158 PRO A N 1
ATOM 1278 C CA . PRO A 1 158 ? 19.085 4.145 -3.803 1.00 95.94 158 PRO A CA 1
ATOM 1279 C C . PRO A 1 158 ? 18.596 3.607 -2.449 1.00 95.94 158 PRO A C 1
ATOM 1281 O O . PRO A 1 158 ? 19.149 2.622 -1.968 1.00 95.94 158 PRO A O 1
ATOM 1284 N N . LYS A 1 159 ? 17.556 4.195 -1.827 1.00 96.12 159 LYS A N 1
ATOM 1285 C CA . LYS A 1 159 ? 16.938 3.628 -0.610 1.00 96.12 159 LYS A CA 1
ATOM 1286 C C . LYS A 1 159 ? 16.157 2.339 -0.893 1.00 96.12 159 LYS A C 1
ATOM 1288 O O . LYS A 1 159 ? 15.840 1.605 0.042 1.00 96.12 159 LYS A O 1
ATOM 1293 N N . TYR A 1 160 ? 15.829 2.057 -2.154 1.00 98.25 160 TYR A N 1
ATOM 1294 C CA . TYR A 1 160 ? 15.259 0.771 -2.540 1.00 98.25 160 TYR A CA 1
ATOM 1295 C C . TYR A 1 160 ? 16.352 -0.302 -2.601 1.00 98.25 160 TYR A C 1
ATOM 1297 O O . TYR A 1 160 ? 17.425 -0.093 -3.157 1.00 98.25 160 TYR A O 1
ATOM 1305 N N . LEU A 1 161 ? 16.070 -1.486 -2.074 1.00 98.25 161 LEU A N 1
ATOM 1306 C CA . LEU A 1 161 ? 16.949 -2.646 -2.161 1.00 98.25 161 LEU A CA 1
ATOM 1307 C C . LEU A 1 161 ? 16.536 -3.518 -3.342 1.00 98.25 161 LEU A C 1
ATOM 1309 O O . LEU A 1 161 ? 15.401 -3.996 -3.387 1.00 98.25 161 LEU A O 1
ATOM 1313 N N . ILE A 1 162 ? 17.464 -3.769 -4.264 1.00 98.44 162 ILE A N 1
ATOM 1314 C CA . ILE A 1 162 ? 17.271 -4.732 -5.350 1.00 98.44 162 ILE A CA 1
ATOM 1315 C C . ILE A 1 162 ? 17.531 -6.142 -4.801 1.00 98.44 162 ILE A C 1
ATOM 1317 O O . ILE A 1 162 ? 18.534 -6.412 -4.142 1.00 98.44 162 ILE A O 1
ATOM 1321 N N . SER A 1 163 ? 16.600 -7.057 -5.053 1.00 98.25 163 SER A N 1
ATOM 1322 C CA . SER A 1 163 ? 16.737 -8.475 -4.694 1.00 98.25 163 SER A CA 1
ATOM 1323 C C . SER A 1 163 ? 17.902 -9.157 -5.425 1.00 98.25 163 SER A C 1
ATOM 1325 O O . SER A 1 163 ? 18.257 -8.784 -6.539 1.00 98.25 163 SER A O 1
ATOM 1327 N N . LYS A 1 164 ? 18.464 -10.225 -4.839 1.00 97.56 164 LYS A N 1
ATOM 1328 C CA . LYS A 1 164 ? 19.621 -10.951 -5.408 1.00 97.56 164 LYS A CA 1
ATOM 1329 C C . LYS A 1 164 ? 19.391 -11.478 -6.831 1.00 97.56 164 LYS A C 1
ATOM 1331 O O . LYS A 1 164 ? 20.312 -11.479 -7.634 1.00 97.56 164 LYS A O 1
ATOM 1336 N N . ASN A 1 165 ? 18.170 -11.915 -7.146 1.00 97.69 165 ASN A N 1
ATOM 1337 C CA . ASN A 1 165 ? 17.801 -12.385 -8.488 1.00 97.69 165 ASN A CA 1
ATOM 1338 C C . ASN A 1 165 ? 17.371 -11.247 -9.432 1.00 97.69 165 ASN A C 1
ATOM 1340 O O . ASN A 1 165 ? 16.947 -11.516 -10.553 1.00 97.69 165 ASN A O 1
ATOM 1344 N N . ARG A 1 166 ? 17.434 -9.995 -8.963 1.00 98.25 166 ARG A N 1
ATOM 1345 C CA . ARG A 1 166 ? 17.022 -8.776 -9.662 1.00 98.25 166 ARG A CA 1
ATOM 1346 C C . ARG A 1 166 ? 15.572 -8.783 -10.146 1.00 98.25 166 ARG A C 1
ATOM 1348 O O . ARG A 1 166 ? 15.253 -8.053 -11.065 1.00 98.25 166 ARG A O 1
ATOM 1355 N N . LYS A 1 167 ? 14.665 -9.569 -9.561 1.00 97.94 167 LYS A N 1
ATOM 1356 C CA . LYS A 1 167 ? 13.239 -9.587 -9.967 1.00 97.94 167 LYS A CA 1
ATOM 1357 C C . LYS A 1 167 ? 12.325 -8.785 -9.051 1.00 97.94 167 LYS A C 1
ATOM 1359 O O . LYS A 1 167 ? 11.103 -8.838 -9.169 1.00 97.94 167 LYS A O 1
ATOM 1364 N N . ALA A 1 168 ? 12.904 -8.070 -8.098 1.00 98.38 168 ALA A N 1
ATOM 1365 C CA . ALA A 1 168 ? 12.161 -7.259 -7.155 1.00 98.38 168 ALA A CA 1
ATOM 1366 C C . ALA A 1 168 ? 12.997 -6.107 -6.615 1.00 98.38 168 ALA A C 1
ATOM 1368 O O . ALA A 1 168 ? 14.207 -6.269 -6.421 1.00 98.38 168 ALA A O 1
ATOM 1369 N N . VAL A 1 169 ? 12.314 -5.015 -6.279 1.00 98.44 169 VAL A N 1
ATOM 1370 C CA . VAL A 1 169 ? 12.841 -3.944 -5.434 1.00 98.44 169 VAL A CA 1
ATOM 1371 C C . VAL A 1 169 ? 11.988 -3.802 -4.176 1.00 98.44 169 VAL A C 1
ATOM 1373 O O . VAL A 1 169 ? 10.774 -4.026 -4.208 1.00 98.44 169 VAL A O 1
ATOM 1376 N N . MET A 1 170 ? 12.611 -3.429 -3.063 1.00 98.50 170 MET A N 1
ATOM 1377 C CA . MET A 1 170 ? 11.943 -3.234 -1.778 1.00 98.50 170 MET A CA 1
ATOM 1378 C C . MET A 1 170 ? 12.324 -1.891 -1.172 1.00 98.50 170 MET A C 1
ATOM 1380 O O . MET A 1 170 ? 13.503 -1.595 -1.028 1.00 98.50 170 MET A O 1
ATOM 1384 N N . PHE A 1 171 ? 11.334 -1.124 -0.735 1.00 98.44 171 PHE A N 1
ATOM 1385 C CA . PHE A 1 171 ? 11.531 0.046 0.111 1.00 98.44 171 PHE A CA 1
ATOM 1386 C C . PHE A 1 171 ? 11.037 -0.233 1.521 1.00 98.44 171 PHE A C 1
ATOM 1388 O O . PHE A 1 171 ? 10.004 -0.881 1.710 1.00 98.44 171 PHE A O 1
ATOM 1395 N N . LYS A 1 172 ? 11.759 0.297 2.506 1.00 97.19 172 LYS A N 1
ATOM 1396 C CA . LYS A 1 172 ? 11.390 0.238 3.916 1.00 97.19 172 LYS A CA 1
ATOM 1397 C C . LYS A 1 172 ? 11.818 1.526 4.614 1.00 97.19 172 LYS A C 1
ATOM 1399 O O . LYS A 1 172 ? 12.971 1.919 4.493 1.00 97.19 172 LYS A O 1
ATOM 1404 N N . SER A 1 173 ? 10.906 2.137 5.365 1.00 96.06 173 SER A N 1
ATOM 1405 C CA . SER A 1 173 ? 11.173 3.318 6.203 1.00 96.06 173 SER A CA 1
ATOM 1406 C C . SER A 1 173 ? 10.242 3.320 7.409 1.00 96.06 173 SER A C 1
ATOM 1408 O O . SER A 1 173 ? 9.263 2.559 7.440 1.00 96.06 173 SER A O 1
ATOM 1410 N N . SER A 1 174 ? 10.517 4.177 8.392 1.00 94.12 174 SER A N 1
ATOM 1411 C CA . SER A 1 174 ? 9.472 4.542 9.347 1.00 94.12 174 SER A CA 1
ATOM 1412 C C . SER A 1 174 ? 8.376 5.325 8.609 1.00 94.12 174 SER A C 1
ATOM 1414 O O . SER A 1 174 ? 8.637 5.979 7.595 1.00 94.12 174 SER A O 1
ATOM 1416 N N . PHE A 1 175 ? 7.132 5.245 9.077 1.00 89.50 175 PHE A N 1
ATOM 1417 C CA . PHE A 1 175 ? 6.073 6.088 8.512 1.00 89.50 175 PHE A CA 1
ATOM 1418 C C . PHE A 1 175 ? 6.337 7.574 8.802 1.00 89.50 175 PHE A C 1
ATOM 1420 O O . PHE A 1 175 ? 6.054 8.430 7.966 1.00 89.50 175 PHE A O 1
ATOM 1427 N N . LEU A 1 176 ? 6.949 7.878 9.953 1.00 89.62 176 LEU A N 1
ATOM 1428 C CA . LEU A 1 176 ? 7.322 9.240 10.328 1.00 89.62 176 LEU A CA 1
ATOM 1429 C C . LEU A 1 176 ? 8.327 9.860 9.356 1.00 89.62 176 LEU A C 1
ATOM 1431 O O . LEU A 1 176 ? 8.187 11.039 9.050 1.00 89.62 176 LEU A O 1
ATOM 1435 N N . ASP A 1 177 ? 9.275 9.095 8.812 1.00 92.06 177 ASP A N 1
ATOM 1436 C CA . ASP A 1 177 ? 10.244 9.628 7.843 1.00 92.06 177 ASP A CA 1
ATOM 1437 C C . ASP A 1 177 ? 9.530 10.115 6.570 1.00 92.06 177 ASP A C 1
ATOM 1439 O O . ASP A 1 177 ? 9.923 11.110 5.962 1.00 92.06 177 ASP A O 1
ATOM 1443 N N . LEU A 1 178 ? 8.454 9.430 6.161 1.00 90.06 178 LEU A N 1
ATOM 1444 C CA . LEU A 1 178 ? 7.635 9.823 5.010 1.00 90.06 178 LEU A CA 1
ATOM 1445 C C . LEU A 1 178 ? 6.837 11.106 5.298 1.00 90.06 178 LEU A C 1
ATOM 1447 O O . LEU A 1 178 ? 6.755 11.981 4.430 1.00 90.06 178 LEU A O 1
ATOM 1451 N N . ILE A 1 179 ? 6.300 11.236 6.517 1.00 85.81 179 ILE A N 1
ATOM 1452 C CA . ILE A 1 179 ? 5.581 12.431 7.000 1.00 85.81 179 ILE A CA 1
ATOM 1453 C C . ILE A 1 179 ? 6.527 13.626 7.178 1.00 85.81 179 ILE A C 1
ATOM 1455 O O . ILE A 1 179 ? 6.142 14.765 6.943 1.00 85.81 179 ILE A O 1
ATOM 1459 N N . LYS A 1 180 ? 7.779 13.395 7.573 1.00 87.50 180 LYS A N 1
ATOM 1460 C CA . LYS A 1 180 ? 8.771 14.457 7.799 1.00 87.50 180 LYS A CA 1
ATOM 1461 C C . LYS A 1 180 ? 9.568 14.834 6.550 1.00 87.50 180 LYS A C 1
ATOM 1463 O O . LYS A 1 180 ? 10.454 15.675 6.635 1.00 87.50 180 LYS A O 1
ATOM 1468 N N . LYS A 1 181 ? 9.264 14.233 5.390 1.00 89.75 181 LYS A N 1
ATOM 1469 C CA . LYS A 1 181 ? 10.031 14.381 4.133 1.00 89.75 181 LYS A CA 1
ATOM 1470 C C . LYS A 1 181 ? 11.488 13.898 4.231 1.00 89.75 181 LYS A C 1
ATOM 1472 O O . LYS A 1 181 ? 12.312 14.240 3.389 1.00 89.75 181 LYS A O 1
ATOM 1477 N N . GLU A 1 182 ? 11.807 13.061 5.212 1.00 92.06 182 GLU A N 1
ATOM 1478 C CA . GLU A 1 182 ? 13.128 12.442 5.394 1.00 92.06 182 GLU A CA 1
ATOM 1479 C C . GLU A 1 182 ? 13.298 11.193 4.502 1.00 92.06 182 GLU A C 1
ATOM 1481 O O . GLU A 1 182 ? 14.410 10.713 4.239 1.00 92.06 182 GLU A O 1
ATOM 1486 N N . ALA A 1 183 ? 12.190 10.663 3.978 1.00 93.19 183 ALA A N 1
ATOM 1487 C CA . ALA A 1 183 ? 12.168 9.618 2.967 1.00 93.19 183 ALA A CA 1
ATOM 1488 C C . ALA A 1 183 ? 11.131 9.901 1.869 1.00 93.19 183 ALA A C 1
ATOM 1490 O O . ALA A 1 183 ? 10.155 10.621 2.067 1.00 93.19 183 ALA A O 1
ATOM 1491 N N . THR A 1 184 ? 11.346 9.304 0.696 1.00 95.06 184 THR A N 1
ATOM 1492 C CA . THR A 1 184 ? 10.447 9.405 -0.458 1.00 95.06 184 THR A CA 1
ATOM 1493 C C . THR A 1 184 ? 10.242 8.034 -1.084 1.00 95.06 184 THR A C 1
ATOM 1495 O O . THR A 1 184 ? 11.187 7.245 -1.190 1.00 95.06 184 THR A O 1
ATOM 1498 N N . LEU A 1 185 ? 9.005 7.763 -1.509 1.00 96.31 185 LEU A N 1
ATOM 1499 C CA . LEU A 1 185 ? 8.680 6.576 -2.298 1.00 96.31 185 LEU A CA 1
ATOM 1500 C C . LEU A 1 185 ? 9.022 6.750 -3.778 1.00 96.31 185 LEU A C 1
ATOM 1502 O O . LEU A 1 185 ? 9.050 5.731 -4.470 1.00 96.31 185 LEU A O 1
ATOM 1506 N N . GLN A 1 186 ? 9.300 7.983 -4.234 1.00 97.88 186 GLN A N 1
ATOM 1507 C CA . GLN A 1 186 ? 9.603 8.285 -5.631 1.00 97.88 186 GLN A CA 1
ATOM 1508 C C . GLN A 1 186 ? 10.721 7.370 -6.116 1.00 97.88 186 GLN A C 1
ATOM 1510 O O . GLN A 1 186 ? 11.804 7.348 -5.527 1.00 97.88 186 GLN A O 1
ATOM 1515 N N . ASN A 1 187 ? 10.462 6.612 -7.173 1.00 98.50 187 ASN A N 1
ATOM 1516 C CA . ASN A 1 187 ? 11.459 5.755 -7.792 1.00 98.50 187 ASN A CA 1
ATOM 1517 C C . ASN A 1 187 ? 11.083 5.493 -9.247 1.00 98.50 187 ASN A C 1
ATOM 1519 O O . ASN A 1 187 ? 9.924 5.228 -9.549 1.00 98.50 187 ASN A O 1
ATOM 1523 N N . SER A 1 188 ? 12.068 5.521 -10.131 1.00 98.44 188 SER A N 1
ATOM 1524 C CA . SER A 1 188 ? 11.940 5.028 -11.497 1.00 98.44 188 SER A CA 1
ATOM 1525 C C . SER A 1 188 ? 12.833 3.814 -11.643 1.00 98.44 188 SER A C 1
ATOM 1527 O O . SER A 1 188 ? 14.007 3.887 -11.296 1.00 98.44 188 SER A O 1
ATOM 1529 N N . ILE A 1 189 ? 12.284 2.730 -12.172 1.00 98.62 189 ILE A N 1
ATOM 1530 C CA . ILE A 1 189 ? 12.924 1.426 -12.308 1.00 98.62 189 ILE A CA 1
ATOM 1531 C C . ILE A 1 189 ? 12.974 1.085 -13.794 1.00 98.62 189 ILE A C 1
ATOM 1533 O O . ILE A 1 189 ? 11.944 1.143 -14.464 1.00 98.62 189 ILE A O 1
ATOM 1537 N N . VAL A 1 190 ? 14.158 0.730 -14.287 1.00 98.44 190 VAL A N 1
ATOM 1538 C CA . VAL A 1 190 ? 14.377 0.258 -15.661 1.00 98.44 190 VAL A CA 1
ATOM 1539 C C . VAL A 1 190 ? 14.468 -1.268 -15.657 1.00 98.44 190 VAL A C 1
ATOM 1541 O O . VAL A 1 190 ? 15.099 -1.856 -14.772 1.00 98.44 190 VAL A O 1
ATOM 1544 N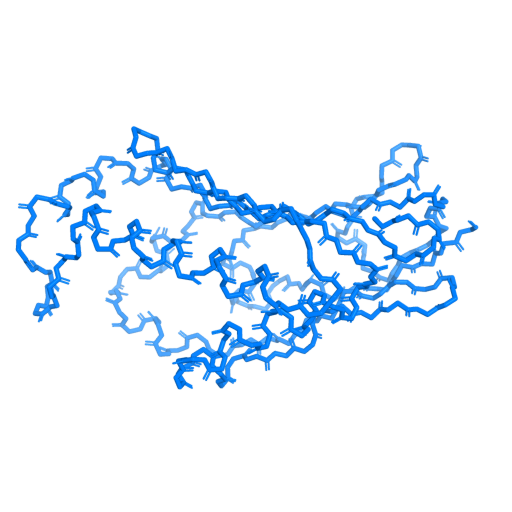 N . LEU A 1 191 ? 13.819 -1.910 -16.624 1.00 97.94 191 LEU A N 1
ATOM 1545 C CA . LEU A 1 191 ? 13.645 -3.355 -16.742 1.00 97.94 191 LEU A CA 1
ATOM 1546 C C . LEU A 1 191 ? 14.296 -3.889 -18.029 1.00 97.94 191 LEU A C 1
ATOM 1548 O O . LEU A 1 191 ? 14.178 -3.280 -19.083 1.00 97.94 191 LEU A O 1
ATOM 1552 N N . GLN A 1 192 ? 14.941 -5.055 -17.961 1.00 93.75 192 GLN A N 1
ATOM 1553 C CA . GLN A 1 192 ? 15.586 -5.732 -19.101 1.00 93.75 192 GLN A CA 1
ATOM 1554 C C . GLN A 1 192 ? 14.636 -6.642 -19.859 1.00 93.75 192 GLN A C 1
ATOM 1556 O O . GLN A 1 192 ? 13.873 -7.393 -19.212 1.00 93.75 192 GLN A O 1
#

pLDDT: mean 93.85, std 6.83, range [68.94, 98.81]